Protein AF-A0A4Y8WMH5-F1 (afdb_monomer)

Organism: NCBI:txid28114

pLDDT: mean 74.38, std 12.4, range [42.69, 94.56]

Structure (mmCIF, N/CA/C/O backbone):
data_AF-A0A4Y8WMH5-F1
#
_entry.id   AF-A0A4Y8WMH5-F1
#
loop_
_atom_site.group_PDB
_atom_site.id
_atom_site.type_symbol
_atom_site.label_atom_id
_atom_site.label_alt_id
_atom_site.label_comp_id
_atom_site.label_asym_id
_atom_site.label_entity_id
_atom_site.label_seq_id
_atom_site.pdbx_PDB_ins_code
_atom_site.Cartn_x
_atom_site.Cartn_y
_atom_site.Cartn_z
_atom_site.occupancy
_atom_site.B_iso_or_equiv
_atom_site.auth_seq_id
_atom_site.auth_comp_id
_atom_site.auth_asym_id
_atom_site.auth_atom_id
_atom_site.pdbx_PDB_model_num
ATOM 1 N N . MET A 1 1 ? 23.363 5.665 -10.767 1.00 51.53 1 MET A N 1
ATOM 2 C CA . MET A 1 1 ? 21.891 5.497 -10.734 1.00 51.53 1 MET A CA 1
ATOM 3 C C . MET A 1 1 ? 21.422 4.716 -9.504 1.00 51.53 1 MET A C 1
ATOM 5 O O . MET A 1 1 ? 20.457 5.142 -8.894 1.00 51.53 1 MET A O 1
ATOM 9 N N . ASN A 1 2 ? 22.102 3.633 -9.093 1.00 57.94 2 ASN A N 1
ATOM 10 C CA . ASN A 1 2 ? 21.750 2.899 -7.862 1.00 57.94 2 ASN A CA 1
ATOM 11 C C . ASN A 1 2 ? 22.042 3.664 -6.560 1.00 57.94 2 ASN A C 1
ATOM 13 O O . ASN A 1 2 ? 21.282 3.536 -5.605 1.00 57.94 2 ASN A O 1
ATOM 17 N N . ASP A 1 3 ? 23.109 4.464 -6.521 1.00 65.94 3 ASP A N 1
ATOM 18 C CA . ASP A 1 3 ? 23.500 5.151 -5.284 1.00 65.94 3 ASP A CA 1
ATOM 19 C C . ASP A 1 3 ? 22.559 6.311 -4.936 1.00 65.94 3 ASP A C 1
ATOM 21 O O . ASP A 1 3 ? 22.136 6.425 -3.793 1.00 65.94 3 ASP A O 1
ATOM 25 N N . GLU A 1 4 ? 22.108 7.087 -5.928 1.00 66.38 4 GLU A N 1
ATOM 26 C CA . GLU A 1 4 ? 21.115 8.154 -5.718 1.00 66.38 4 GLU A CA 1
ATOM 27 C C . GLU A 1 4 ? 19.759 7.608 -5.247 1.00 66.38 4 GLU A C 1
ATOM 29 O O . GLU A 1 4 ? 19.109 8.208 -4.393 1.00 66.38 4 GLU A O 1
ATOM 34 N N . PHE A 1 5 ? 19.337 6.446 -5.759 1.00 72.19 5 PHE A N 1
ATOM 35 C CA . PHE A 1 5 ? 18.089 5.807 -5.336 1.00 72.19 5 PHE A CA 1
ATOM 36 C C . PHE A 1 5 ? 18.149 5.340 -3.876 1.00 72.19 5 PHE A C 1
ATOM 38 O O . PHE A 1 5 ? 17.167 5.457 -3.145 1.00 72.19 5 PHE A O 1
ATOM 45 N N . ARG A 1 6 ? 19.318 4.868 -3.429 1.00 76.81 6 ARG A N 1
ATOM 46 C CA . ARG A 1 6 ? 19.561 4.504 -2.029 1.00 76.81 6 ARG A CA 1
ATOM 47 C C . ARG A 1 6 ? 19.533 5.719 -1.112 1.00 76.81 6 ARG A C 1
ATOM 49 O O . ARG A 1 6 ? 18.866 5.671 -0.088 1.00 76.81 6 ARG A O 1
ATOM 56 N N . THR A 1 7 ? 20.169 6.820 -1.509 1.00 84.12 7 THR A N 1
ATOM 57 C CA . THR A 1 7 ? 20.154 8.064 -0.724 1.00 84.12 7 THR A CA 1
ATOM 58 C C . THR A 1 7 ? 18.742 8.642 -0.587 1.00 84.12 7 THR A C 1
ATOM 60 O O . THR A 1 7 ? 18.382 9.146 0.471 1.00 84.12 7 THR A O 1
ATOM 63 N N . LEU A 1 8 ? 17.911 8.545 -1.630 1.00 73.94 8 LEU A N 1
ATOM 64 C CA . LEU A 1 8 ? 16.512 8.984 -1.566 1.00 73.94 8 LEU A CA 1
ATOM 65 C C . LEU A 1 8 ? 15.652 8.105 -0.650 1.00 73.94 8 LEU A C 1
ATOM 67 O O . LEU A 1 8 ? 14.758 8.625 0.017 1.00 73.94 8 LEU A O 1
ATOM 71 N N . LEU A 1 9 ? 15.912 6.797 -0.617 1.00 80.62 9 LEU A N 1
ATOM 72 C CA . LEU A 1 9 ? 15.243 5.873 0.299 1.00 80.62 9 LEU A CA 1
ATOM 73 C C . LEU A 1 9 ? 15.596 6.172 1.757 1.00 80.62 9 LEU A C 1
ATOM 75 O O . LEU A 1 9 ? 14.684 6.283 2.572 1.00 80.62 9 LEU A O 1
ATOM 79 N N . ASP A 1 10 ? 16.879 6.392 2.044 1.00 86.19 10 ASP A N 1
ATOM 80 C CA . ASP A 1 10 ? 17.362 6.772 3.379 1.00 86.19 10 ASP A CA 1
ATOM 81 C C . ASP A 1 10 ? 16.700 8.069 3.864 1.00 86.19 10 ASP A C 1
ATOM 83 O O . ASP A 1 10 ? 16.137 8.124 4.956 1.00 86.19 10 ASP A O 1
ATOM 87 N N . LEU A 1 11 ? 16.668 9.102 3.013 1.00 79.62 11 LEU A N 1
ATOM 88 C CA . LEU A 1 11 ? 16.037 10.380 3.356 1.00 79.62 11 LEU A CA 1
ATOM 89 C C . LEU A 1 11 ? 14.524 10.249 3.591 1.00 79.62 11 LEU A C 1
ATOM 91 O O . LEU A 1 11 ? 13.957 10.957 4.424 1.00 79.62 11 LEU A O 1
ATOM 95 N N . LEU A 1 12 ? 13.846 9.358 2.866 1.00 81.50 12 LEU A N 1
ATOM 96 C CA . LEU A 1 12 ? 12.412 9.124 3.038 1.00 81.50 12 LEU A CA 1
ATOM 97 C C . LEU A 1 12 ? 12.113 8.365 4.337 1.00 81.50 12 LEU A C 1
ATOM 99 O O . LEU A 1 12 ? 11.112 8.642 5.006 1.00 81.50 12 LEU A O 1
ATOM 103 N N . GLU A 1 13 ? 12.986 7.432 4.704 1.00 87.50 13 GLU A N 1
ATOM 104 C CA . GLU A 1 13 ? 12.911 6.703 5.965 1.00 87.50 13 GLU A CA 1
ATOM 105 C C . GLU A 1 13 ? 13.165 7.632 7.160 1.00 87.50 13 GLU A C 1
ATOM 107 O O . GLU A 1 13 ? 12.385 7.630 8.117 1.00 87.50 13 GLU A O 1
ATOM 112 N N . GLU A 1 14 ? 14.142 8.531 7.053 1.00 86.62 14 GLU A N 1
ATOM 113 C CA . GLU A 1 14 ? 14.448 9.533 8.076 1.00 86.62 14 GLU A CA 1
ATOM 114 C C . GLU A 1 14 ? 13.288 10.523 8.292 1.00 86.62 14 GLU A C 1
ATOM 116 O O . GLU A 1 14 ? 12.875 10.781 9.426 1.00 86.62 14 GLU A O 1
ATOM 121 N N . VAL A 1 15 ? 12.649 10.998 7.217 1.00 79.88 15 VAL A N 1
ATOM 122 C CA . VAL A 1 15 ? 11.455 11.864 7.310 1.00 79.88 15 VAL A CA 1
ATOM 123 C C . VAL A 1 15 ? 10.270 11.138 7.954 1.00 79.88 15 VAL A C 1
ATOM 125 O O . VAL A 1 15 ? 9.480 11.740 8.694 1.00 79.88 15 VAL A O 1
ATOM 128 N N . LYS A 1 16 ? 10.113 9.837 7.698 1.00 90.12 16 LYS A N 1
ATOM 129 C CA . LYS A 1 16 ? 9.053 9.026 8.310 1.00 90.12 16 LYS A CA 1
ATOM 130 C C . LYS A 1 16 ? 9.298 8.828 9.807 1.00 90.12 16 LYS A C 1
ATOM 132 O O . LYS A 1 16 ? 8.348 8.918 10.589 1.00 90.12 16 LYS A O 1
ATOM 137 N N . GLN A 1 17 ? 10.550 8.600 10.195 1.00 88.75 17 GLN A N 1
ATOM 138 C CA . GLN A 1 17 ? 10.974 8.476 11.587 1.00 88.75 17 GLN A CA 1
ATOM 139 C C . GLN A 1 17 ? 10.681 9.770 12.361 1.00 88.75 17 GLN A C 1
ATOM 141 O O . GLN A 1 17 ? 9.981 9.736 13.375 1.00 88.75 17 GLN A O 1
ATOM 146 N N . GLN A 1 18 ? 11.091 10.922 11.820 1.00 81.44 18 GLN A N 1
ATOM 147 C CA . GLN A 1 18 ? 10.853 12.228 12.443 1.00 81.44 18 GLN A CA 1
ATOM 148 C C . GLN A 1 18 ? 9.360 12.541 12.607 1.00 81.44 18 GLN A C 1
ATOM 150 O O . GLN A 1 18 ? 8.936 13.033 13.651 1.00 81.44 18 GLN A O 1
ATOM 155 N N . ASN A 1 19 ? 8.519 12.200 11.625 1.00 78.75 19 ASN A N 1
ATOM 156 C CA . ASN A 1 19 ? 7.069 12.388 11.754 1.00 78.75 19 ASN A CA 1
ATOM 157 C C . ASN A 1 19 ? 6.455 11.537 12.875 1.00 78.75 19 ASN A C 1
ATOM 159 O O . ASN A 1 19 ? 5.511 11.970 13.541 1.00 78.75 19 ASN A O 1
ATOM 163 N N . LYS A 1 20 ? 6.979 10.330 13.103 1.00 87.75 20 LYS A N 1
ATOM 164 C CA . LYS A 1 20 ? 6.532 9.467 14.199 1.00 87.75 20 LYS A CA 1
ATOM 165 C C . LYS A 1 20 ? 6.921 10.056 15.557 1.00 87.75 20 LYS A C 1
ATOM 167 O O . LYS A 1 20 ? 6.079 10.084 16.450 1.00 87.75 20 LYS A O 1
ATOM 172 N N . GLU A 1 21 ? 8.142 10.570 15.681 1.00 81.62 21 GLU A N 1
ATOM 173 C CA . GLU A 1 21 ? 8.648 11.208 16.905 1.00 81.62 21 GLU A CA 1
ATOM 174 C C . GLU A 1 21 ? 7.915 12.510 17.247 1.00 81.62 21 GLU A C 1
ATOM 176 O O . GLU A 1 21 ? 7.572 12.751 18.410 1.00 81.62 21 GLU A O 1
ATOM 181 N N . ILE A 1 22 ? 7.590 13.324 16.238 1.00 78.88 22 ILE A N 1
ATOM 182 C CA . ILE A 1 22 ? 6.748 14.516 16.413 1.00 78.88 22 ILE A CA 1
ATOM 183 C C . ILE A 1 22 ? 5.366 14.097 16.919 1.00 78.88 22 ILE A C 1
ATOM 185 O O . ILE A 1 22 ? 4.865 14.665 17.887 1.00 78.88 22 ILE A O 1
ATOM 189 N N . LYS A 1 23 ? 4.766 13.055 16.332 1.00 82.00 23 LYS A N 1
ATOM 190 C CA . LYS A 1 23 ? 3.443 12.568 16.741 1.00 82.00 23 LYS A CA 1
ATOM 191 C C . LYS A 1 23 ? 3.424 12.056 18.183 1.00 82.00 23 LYS A C 1
ATOM 193 O O . LYS A 1 23 ? 2.468 12.325 18.905 1.00 82.00 23 LYS A O 1
ATOM 198 N N . THR A 1 24 ? 4.467 11.353 18.619 1.00 77.69 24 THR A N 1
ATOM 199 C CA . THR A 1 24 ? 4.589 10.910 20.017 1.00 77.69 24 THR A CA 1
ATOM 200 C C . THR A 1 24 ? 4.828 12.074 20.972 1.00 77.69 24 THR A C 1
ATOM 202 O O . THR A 1 24 ? 4.257 12.098 22.057 1.00 77.69 24 THR A O 1
ATOM 205 N N . SER A 1 25 ? 5.620 13.066 20.562 1.00 75.25 25 SER A N 1
ATOM 206 C CA . SER A 1 25 ? 5.883 14.261 21.370 1.00 75.25 25 SER A CA 1
ATOM 207 C C . SER A 1 25 ? 4.620 15.104 21.562 1.00 75.25 25 SER A C 1
ATOM 209 O O . SER A 1 25 ? 4.346 15.545 22.672 1.00 75.25 25 SER A O 1
ATOM 211 N N . VAL A 1 26 ? 3.803 15.262 20.516 1.00 71.19 26 VAL A N 1
ATOM 212 C CA . VAL A 1 26 ? 2.517 15.978 20.584 1.00 71.19 26 VAL A CA 1
ATOM 213 C C . VAL A 1 26 ? 1.509 15.236 21.467 1.00 71.19 26 VAL A C 1
ATOM 215 O O . VAL A 1 26 ? 0.870 15.862 22.307 1.00 71.19 26 VAL A O 1
ATOM 218 N N . ALA A 1 27 ? 1.425 13.906 21.357 1.00 73.50 27 ALA A N 1
ATOM 219 C CA . ALA A 1 27 ? 0.536 13.101 22.200 1.00 73.50 27 ALA A CA 1
ATOM 220 C C . ALA A 1 27 ? 0.888 13.186 23.699 1.00 73.50 27 ALA A C 1
ATOM 222 O O . ALA A 1 27 ? 0.003 13.141 24.548 1.00 73.50 27 ALA A O 1
ATOM 223 N N . ASN A 1 28 ? 2.172 13.346 24.033 1.00 70.19 28 ASN A N 1
ATOM 224 C CA . ASN A 1 28 ? 2.615 13.524 25.417 1.00 70.19 28 ASN A CA 1
ATOM 225 C C . ASN A 1 28 ? 2.322 14.930 25.969 1.00 70.19 28 ASN A C 1
ATOM 227 O O . ASN A 1 28 ? 2.171 15.088 27.179 1.00 70.19 28 ASN A O 1
ATOM 231 N N . LEU A 1 29 ? 2.217 15.948 25.107 1.00 65.00 29 LEU A N 1
ATOM 232 C CA . LEU A 1 29 ? 1.859 17.310 25.516 1.00 65.00 29 LEU A CA 1
ATOM 233 C C . LEU A 1 29 ? 0.362 17.451 25.841 1.00 65.00 29 LEU A C 1
ATOM 235 O O . LEU A 1 29 ? 0.013 18.212 26.740 1.00 65.00 29 LEU A O 1
ATOM 239 N N . GLU A 1 30 ? -0.514 16.675 25.195 1.00 59.03 30 GLU A N 1
ATOM 240 C CA . GLU A 1 30 ? -1.960 16.642 25.493 1.00 59.03 30 GLU A CA 1
ATOM 241 C C . GLU A 1 30 ? -2.306 15.992 26.853 1.00 59.03 30 GLU A C 1
ATOM 243 O O . GLU A 1 30 ? -3.452 16.061 27.293 1.00 59.03 30 GLU A O 1
ATOM 248 N N . GLY A 1 31 ? -1.335 15.385 27.551 1.00 51.22 31 GLY A N 1
ATOM 249 C CA . GLY A 1 31 ? -1.544 14.653 28.809 1.00 51.22 31 GLY A CA 1
ATOM 250 C C . GLY A 1 31 ? -1.237 15.408 30.111 1.00 51.22 31 GLY A C 1
ATOM 251 O O . GLY A 1 31 ? -1.350 14.808 31.181 1.00 51.22 31 GLY A O 1
ATOM 252 N N . ARG A 1 32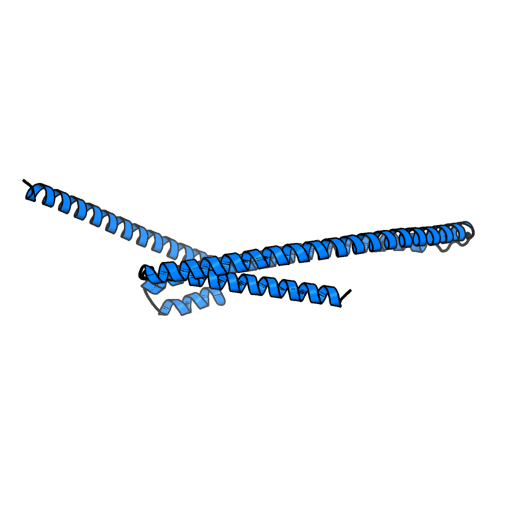 ? -0.817 16.684 30.078 1.00 48.78 32 ARG A N 1
ATOM 253 C CA . ARG A 1 32 ? -0.415 17.412 31.302 1.00 48.78 32 ARG A CA 1
ATOM 254 C C . ARG A 1 32 ? -1.614 18.133 31.955 1.00 48.78 32 ARG A C 1
ATOM 256 O O . ARG A 1 32 ? -2.225 18.973 31.299 1.00 48.78 32 ARG A O 1
ATOM 263 N N . PRO A 1 33 ? -1.969 17.852 33.230 1.00 46.41 33 PRO A N 1
ATOM 264 C CA . PRO A 1 33 ? -3.071 18.532 33.909 1.00 46.41 33 PRO A CA 1
ATOM 265 C C . PRO A 1 33 ? -2.706 19.982 34.261 1.00 46.41 33 PRO A C 1
ATOM 267 O O . PRO A 1 33 ? -1.608 20.269 34.736 1.00 46.41 33 PRO A O 1
ATOM 270 N N . ASN A 1 34 ? -3.661 20.883 34.019 1.00 50.06 34 ASN A N 1
ATOM 271 C CA . ASN A 1 34 ? -3.588 22.321 34.276 1.00 50.06 34 ASN A CA 1
ATOM 272 C C . ASN A 1 34 ? -3.369 22.628 35.763 1.00 50.06 34 ASN A C 1
ATOM 274 O O . ASN A 1 34 ? -4.243 22.378 36.592 1.00 50.06 34 ASN A O 1
ATOM 278 N N . GLY A 1 35 ? -2.241 23.254 36.084 1.00 58.41 35 GLY A N 1
ATOM 279 C CA . GLY A 1 35 ? -2.009 23.849 37.393 1.00 58.41 35 GLY A CA 1
ATOM 280 C C . GLY A 1 35 ? -0.601 24.404 37.505 1.00 58.41 35 GLY A C 1
ATOM 281 O O . GLY A 1 35 ? 0.285 23.724 38.014 1.00 58.41 35 GLY A O 1
ATOM 282 N N . THR A 1 36 ? -0.352 25.624 37.024 1.00 46.00 36 THR A N 1
ATOM 283 C CA . THR A 1 36 ? 0.891 26.329 37.370 1.00 46.00 36 THR A CA 1
ATOM 284 C C . THR A 1 36 ? 0.693 27.843 37.383 1.00 46.00 36 THR A C 1
ATOM 286 O O . THR A 1 36 ? 0.065 28.409 36.492 1.00 46.00 36 THR A O 1
ATOM 289 N N . SER A 1 37 ? 1.204 28.458 38.451 1.00 58.06 37 SER A N 1
ATOM 290 C CA . SER A 1 37 ? 1.173 29.882 38.778 1.00 58.06 37 SER A CA 1
ATOM 291 C C . SER A 1 37 ? 1.577 30.805 37.626 1.00 58.06 37 SER A C 1
ATOM 293 O O . SER A 1 37 ? 2.461 30.493 36.830 1.00 58.06 37 SER A O 1
ATOM 295 N N . THR A 1 38 ? 0.961 31.986 37.614 1.00 54.66 38 THR A N 1
ATOM 296 C CA . THR A 1 38 ? 0.989 33.037 36.583 1.00 54.66 38 THR A CA 1
ATOM 297 C C . THR A 1 38 ? 2.388 33.449 36.096 1.00 54.66 38 THR A C 1
ATOM 299 O O . THR A 1 38 ? 2.536 33.810 34.935 1.00 54.66 38 THR A O 1
ATOM 302 N N . GLU A 1 39 ? 3.431 33.336 36.925 1.00 57.25 39 GLU A N 1
ATOM 303 C CA . GLU A 1 39 ? 4.820 33.658 36.542 1.00 57.25 39 GLU A CA 1
ATOM 304 C C . GLU A 1 39 ? 5.477 32.587 35.654 1.00 57.25 39 GLU A C 1
ATOM 306 O O . GLU A 1 39 ? 6.240 32.911 34.744 1.00 57.25 39 GLU A O 1
ATOM 311 N N . VAL A 1 40 ? 5.144 31.306 35.856 1.00 59.31 40 VAL A N 1
ATOM 312 C CA . VAL A 1 40 ? 5.646 30.209 35.008 1.00 59.31 40 VAL A CA 1
ATOM 313 C C . VAL A 1 40 ? 5.025 30.296 33.615 1.00 59.31 40 VAL A C 1
ATOM 315 O O . VAL A 1 40 ? 5.695 30.026 32.622 1.00 59.31 40 VAL A O 1
ATOM 318 N N . PHE A 1 41 ? 3.771 30.749 33.536 1.00 61.62 41 PHE A N 1
ATOM 319 C CA . PHE A 1 41 ? 3.044 30.905 32.279 1.00 61.62 41 PHE A CA 1
ATOM 320 C C . PHE A 1 41 ? 3.660 31.982 31.372 1.00 61.62 41 PHE A C 1
ATOM 322 O O . PHE A 1 41 ? 3.776 31.769 30.166 1.00 61.62 41 PHE A O 1
ATOM 329 N N . GLU A 1 42 ? 4.115 33.112 31.927 1.00 65.88 42 GLU A N 1
ATOM 330 C CA . GLU A 1 42 ? 4.808 34.144 31.138 1.00 65.88 42 GLU A CA 1
ATOM 331 C C . GLU A 1 42 ? 6.180 33.676 30.636 1.00 65.88 42 GLU A C 1
ATOM 333 O O . GLU A 1 42 ? 6.547 33.934 29.486 1.00 65.88 42 GLU A O 1
ATOM 338 N N . GLN A 1 43 ? 6.926 32.943 31.465 1.00 72.62 43 GLN A N 1
ATOM 339 C CA . GLN A 1 43 ? 8.233 32.405 31.091 1.00 72.62 43 GLN A CA 1
ATOM 340 C C . GLN A 1 43 ? 8.107 31.320 30.005 1.00 72.62 43 GLN A C 1
ATOM 342 O O . GLN A 1 43 ? 8.899 31.282 29.059 1.00 72.62 43 GLN A O 1
ATOM 347 N N . GLU A 1 44 ? 7.070 30.483 30.095 1.00 73.75 44 GLU A N 1
ATOM 348 C CA . GLU A 1 44 ? 6.730 29.464 29.099 1.00 73.75 44 GLU A CA 1
ATOM 349 C C . GLU A 1 44 ? 6.230 30.110 27.793 1.00 73.75 44 GLU A C 1
ATOM 351 O O . GLU A 1 44 ? 6.645 29.682 26.718 1.00 73.75 44 GLU A O 1
ATOM 356 N N . LEU A 1 45 ? 5.462 31.210 27.852 1.00 73.62 45 LEU A N 1
ATOM 357 C CA . LEU A 1 45 ? 5.051 32.009 26.683 1.00 73.62 45 LEU A CA 1
ATOM 358 C C . LEU A 1 45 ? 6.230 32.672 25.958 1.00 73.62 45 LEU A C 1
ATOM 360 O O . LEU A 1 45 ? 6.281 32.669 24.723 1.00 73.62 45 LEU A O 1
ATOM 364 N N . GLN A 1 46 ? 7.196 33.227 26.695 1.00 80.25 46 GLN A N 1
ATOM 365 C CA . GLN A 1 46 ? 8.412 33.795 26.101 1.00 80.25 46 GLN A CA 1
ATOM 366 C C . GLN A 1 46 ? 9.286 32.712 25.461 1.00 80.25 46 GLN A C 1
ATOM 368 O O . GLN A 1 46 ? 9.787 32.901 24.347 1.00 80.25 46 GLN A O 1
ATOM 373 N N . ALA A 1 47 ? 9.431 31.558 26.121 1.00 80.94 47 ALA A N 1
ATOM 374 C CA . ALA A 1 47 ? 10.121 30.404 25.554 1.00 80.94 47 ALA A CA 1
ATOM 375 C C . ALA A 1 47 ? 9.423 29.918 24.273 1.00 80.94 47 ALA A C 1
ATOM 377 O O . ALA A 1 47 ? 10.086 29.730 23.251 1.00 80.94 47 ALA A O 1
ATOM 378 N N . LEU A 1 48 ? 8.089 29.820 24.280 1.00 78.88 48 LEU A N 1
ATOM 379 C CA . LEU A 1 48 ? 7.294 29.444 23.108 1.00 78.88 48 LEU A CA 1
ATOM 380 C C . LEU A 1 48 ? 7.488 30.430 21.953 1.00 78.88 48 LEU A C 1
ATOM 382 O O . LEU A 1 48 ? 7.759 30.015 20.828 1.00 78.88 48 LEU A O 1
ATOM 386 N N . THR A 1 49 ? 7.442 31.731 22.233 1.00 78.69 49 THR A N 1
ATOM 387 C CA . THR A 1 49 ? 7.637 32.785 21.224 1.00 78.69 49 THR A CA 1
ATOM 388 C C . THR A 1 49 ? 9.022 32.689 20.583 1.00 78.69 49 THR A C 1
ATOM 390 O O . THR A 1 49 ? 9.151 32.741 19.359 1.00 78.69 49 THR A O 1
ATOM 393 N N . LYS A 1 50 ? 10.062 32.451 21.391 1.00 89.19 50 LYS A N 1
ATOM 394 C CA . LYS A 1 50 ? 11.433 32.266 20.902 1.00 89.19 50 LYS A CA 1
ATOM 395 C C . LYS A 1 50 ? 11.578 31.001 20.051 1.00 89.19 50 LYS A C 1
ATOM 397 O O . LYS A 1 50 ? 12.230 31.043 19.009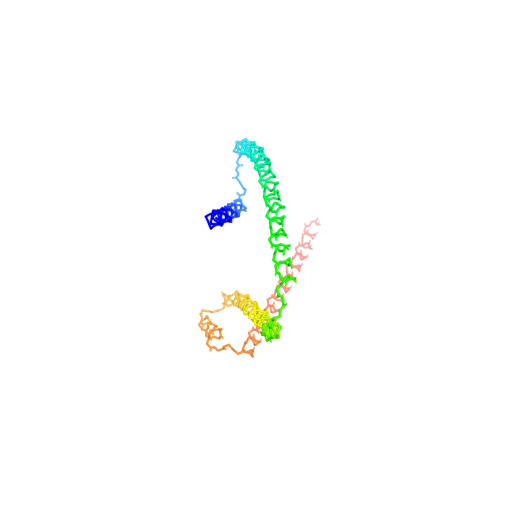 1.00 89.19 50 LYS A O 1
ATOM 402 N N . THR A 1 51 ? 10.956 29.892 20.458 1.00 83.50 51 THR A N 1
ATOM 403 C CA . THR A 1 51 ? 10.966 28.651 19.662 1.00 83.50 51 THR A CA 1
ATOM 404 C C . THR A 1 51 ? 10.221 28.814 18.340 1.00 83.50 51 THR A C 1
ATOM 406 O O . THR A 1 51 ? 10.732 28.388 17.309 1.00 83.50 51 THR A O 1
ATOM 409 N N . LEU A 1 52 ? 9.076 29.504 18.329 1.00 82.25 52 LEU A N 1
ATOM 410 C CA . LEU A 1 52 ? 8.329 29.801 17.106 1.00 82.25 52 LEU A CA 1
ATOM 411 C C . LEU A 1 52 ? 9.134 30.668 16.141 1.00 82.25 52 LEU A C 1
ATOM 413 O O . LEU A 1 52 ? 9.157 30.386 14.946 1.00 82.25 52 LEU A O 1
ATOM 417 N N . GLN A 1 53 ? 9.828 31.686 16.649 1.00 85.19 53 GLN A N 1
ATOM 418 C CA . GLN A 1 53 ? 10.664 32.554 15.825 1.00 85.19 53 GLN A CA 1
ATOM 419 C C . GLN A 1 53 ? 11.849 31.787 15.219 1.00 85.19 53 GLN A C 1
ATOM 421 O O . GLN A 1 53 ? 12.114 31.903 14.025 1.00 85.19 53 GLN A O 1
ATOM 426 N N . MET A 1 54 ? 12.489 30.918 16.006 1.00 89.38 54 MET A N 1
ATOM 427 C CA . MET A 1 54 ? 13.554 30.032 15.526 1.00 89.38 54 MET A CA 1
ATOM 428 C C . MET A 1 54 ? 13.058 29.049 14.452 1.00 89.38 54 MET A C 1
ATOM 430 O O . MET A 1 54 ? 13.729 28.848 13.440 1.00 89.38 54 MET A O 1
ATOM 434 N N . VAL A 1 55 ? 11.876 28.457 14.645 1.00 85.25 55 VAL A N 1
ATOM 435 C CA . VAL A 1 55 ? 11.247 27.556 13.667 1.00 85.25 55 VAL A CA 1
ATOM 436 C C . VAL A 1 55 ? 10.892 28.308 12.382 1.00 85.25 55 VAL A C 1
ATOM 438 O O . VAL A 1 55 ? 11.116 27.792 11.287 1.00 85.25 55 VAL A O 1
ATOM 441 N N . LEU A 1 56 ? 10.387 29.540 12.486 1.00 88.00 56 LEU A N 1
ATOM 442 C CA . LEU A 1 56 ? 10.052 30.369 11.329 1.00 88.00 56 LEU A CA 1
ATOM 443 C C . LEU A 1 56 ? 11.296 30.711 10.494 1.00 88.00 56 LEU A C 1
ATOM 445 O O . LEU A 1 56 ? 11.262 30.582 9.267 1.00 88.00 56 LEU A O 1
ATOM 449 N N . ASP A 1 57 ? 12.404 31.064 11.146 1.00 89.75 57 ASP A N 1
ATOM 450 C CA . ASP A 1 57 ? 13.682 31.333 10.479 1.00 89.75 57 ASP A CA 1
ATOM 451 C C . ASP A 1 57 ? 14.254 30.082 9.796 1.00 89.75 57 ASP A C 1
ATOM 453 O O . ASP A 1 57 ? 14.726 30.152 8.654 1.00 89.75 57 ASP A O 1
ATOM 457 N N . ASP A 1 58 ? 14.153 28.913 10.438 1.00 89.31 58 ASP A N 1
ATOM 458 C CA . ASP A 1 58 ? 14.540 27.638 9.827 1.00 89.31 58 ASP A CA 1
ATOM 459 C C . ASP A 1 58 ? 13.692 27.321 8.584 1.00 89.31 58 ASP A C 1
ATOM 461 O O . ASP A 1 58 ? 14.225 26.949 7.533 1.00 89.31 58 ASP A O 1
ATOM 465 N N . HIS A 1 59 ? 12.377 27.553 8.646 1.00 84.44 59 HIS A N 1
ATOM 466 C CA . HIS A 1 59 ? 11.487 27.387 7.496 1.00 84.44 59 HIS A CA 1
ATOM 467 C C . HIS A 1 59 ? 11.841 28.328 6.338 1.00 84.44 59 HIS A C 1
ATOM 469 O O . HIS A 1 59 ? 11.843 27.897 5.179 1.00 84.44 59 HIS A O 1
ATOM 475 N N . ILE A 1 60 ? 12.166 29.594 6.618 1.00 88.50 60 ILE A N 1
ATOM 476 C CA . ILE A 1 60 ? 12.598 30.565 5.600 1.00 88.50 60 ILE A CA 1
ATOM 477 C C . ILE A 1 60 ? 13.915 30.111 4.960 1.00 88.50 60 ILE A C 1
ATOM 479 O O . ILE A 1 60 ? 14.042 30.105 3.729 1.00 88.50 60 ILE A O 1
ATOM 483 N N . LYS A 1 61 ? 14.880 29.665 5.771 1.00 92.94 61 LYS A N 1
ATOM 484 C CA . LYS A 1 61 ? 16.166 29.144 5.290 1.00 92.94 61 LYS A CA 1
ATOM 485 C C . LYS A 1 61 ? 15.976 27.905 4.416 1.00 92.94 61 LYS A C 1
ATOM 487 O O . LYS A 1 61 ? 16.505 27.861 3.303 1.00 92.94 61 LYS A O 1
ATOM 492 N N . ARG A 1 62 ? 15.164 26.939 4.855 1.00 86.56 62 ARG A N 1
ATOM 493 C CA . ARG A 1 62 ? 14.850 25.733 4.073 1.00 86.56 62 ARG A CA 1
ATOM 494 C C . ARG A 1 62 ? 14.143 26.060 2.763 1.00 86.56 62 ARG A C 1
ATOM 496 O O . ARG A 1 62 ? 14.522 25.511 1.732 1.00 86.56 62 ARG A O 1
ATOM 503 N N . LYS A 1 63 ? 13.195 27.005 2.741 1.00 86.88 63 LYS A N 1
ATOM 504 C CA . LYS A 1 63 ? 12.571 27.468 1.485 1.00 86.88 63 LYS A CA 1
ATOM 505 C C . LYS A 1 63 ? 13.593 28.026 0.492 1.00 86.88 63 LYS A C 1
ATOM 507 O O . LYS A 1 63 ? 13.493 27.754 -0.708 1.00 86.88 63 LYS A O 1
ATOM 512 N N . LYS A 1 64 ? 14.589 28.776 0.971 1.00 90.38 64 LYS A N 1
ATOM 513 C CA . LYS A 1 64 ? 15.660 29.313 0.119 1.00 90.38 64 LYS A CA 1
ATOM 514 C C . LYS A 1 64 ? 16.518 28.199 -0.482 1.00 90.38 64 LYS A C 1
ATOM 516 O O . LYS A 1 64 ? 16.798 28.238 -1.678 1.00 90.38 64 LYS A O 1
ATOM 521 N N . GLU A 1 65 ? 16.890 27.196 0.311 1.00 89.69 65 GLU A N 1
ATOM 522 C CA . GLU A 1 65 ? 17.646 26.035 -0.180 1.00 89.69 65 GLU A CA 1
ATOM 523 C C . GLU A 1 65 ? 16.834 25.199 -1.180 1.00 89.69 65 GLU A C 1
ATOM 525 O O . GLU A 1 65 ? 17.336 24.883 -2.257 1.00 89.69 65 GLU A O 1
ATOM 530 N N . LEU A 1 66 ? 15.549 24.945 -0.911 1.00 81.38 66 LEU A N 1
ATOM 531 C CA . LEU A 1 66 ? 14.657 24.248 -1.850 1.00 81.38 66 LEU A CA 1
ATOM 532 C C . LEU A 1 66 ? 14.550 24.971 -3.197 1.00 81.38 66 LEU A C 1
ATOM 534 O O . LEU A 1 66 ? 14.559 24.333 -4.247 1.00 81.38 66 LEU A O 1
ATOM 538 N N . THR A 1 67 ? 14.506 26.304 -3.182 1.00 88.69 67 THR A N 1
ATOM 539 C CA . THR A 1 67 ? 14.467 27.107 -4.413 1.00 88.69 67 THR A CA 1
ATOM 540 C C . THR A 1 67 ? 15.755 26.947 -5.225 1.00 88.69 67 THR A C 1
ATOM 542 O 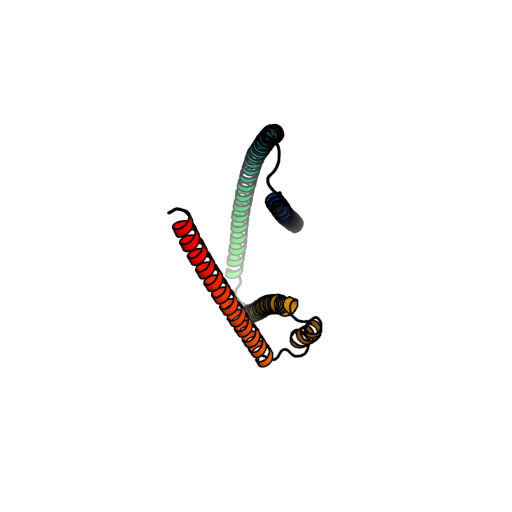O . THR A 1 67 ? 15.700 26.779 -6.443 1.00 88.69 67 THR A O 1
ATOM 545 N N . LYS A 1 68 ? 16.924 26.934 -4.570 1.00 91.69 68 LYS A N 1
ATOM 546 C CA . LYS A 1 68 ? 18.207 26.680 -5.249 1.00 91.69 68 LYS A CA 1
ATOM 547 C C . LYS A 1 68 ? 18.247 25.284 -5.865 1.00 91.69 68 LYS A C 1
ATOM 549 O O . LYS A 1 68 ? 18.642 25.141 -7.021 1.00 91.69 68 LYS A O 1
ATOM 554 N N . VAL A 1 69 ? 17.807 24.270 -5.121 1.00 86.00 69 VAL A N 1
ATOM 555 C CA . VAL A 1 69 ? 17.744 22.885 -5.607 1.00 86.00 69 VAL A CA 1
ATOM 556 C C . VAL A 1 69 ? 16.807 22.778 -6.811 1.00 86.00 69 VAL A C 1
ATOM 558 O O . VAL A 1 69 ? 17.180 22.172 -7.812 1.00 86.00 69 VAL A O 1
ATOM 561 N N . ALA A 1 70 ? 15.645 23.434 -6.779 1.00 85.00 70 ALA A N 1
ATOM 562 C CA . ALA A 1 70 ? 14.712 23.461 -7.906 1.00 85.00 70 ALA A CA 1
ATOM 563 C C . ALA A 1 70 ? 15.337 24.063 -9.179 1.00 85.00 70 ALA A C 1
ATOM 565 O O . ALA A 1 70 ? 15.138 23.530 -10.270 1.00 85.00 70 ALA A O 1
ATOM 566 N N . ILE A 1 71 ? 16.145 25.123 -9.053 1.00 88.56 71 ILE A N 1
ATOM 567 C CA . ILE A 1 71 ? 16.873 25.722 -10.185 1.00 88.56 71 ILE A CA 1
ATOM 568 C C . ILE A 1 71 ? 17.914 24.744 -10.751 1.00 88.56 71 ILE A C 1
ATOM 570 O O . ILE A 1 71 ? 17.995 24.564 -11.968 1.00 88.56 71 ILE A O 1
ATOM 574 N N . VAL A 1 72 ? 18.697 24.087 -9.887 1.00 90.19 72 VAL A N 1
ATOM 575 C CA . VAL A 1 72 ? 19.708 23.100 -10.309 1.00 90.19 72 VAL A CA 1
ATOM 576 C C . VAL A 1 72 ? 19.050 21.909 -11.007 1.00 90.19 72 VAL A C 1
ATOM 578 O O . VAL A 1 72 ? 19.503 21.502 -12.078 1.00 90.19 72 VAL A O 1
ATOM 581 N N . LEU A 1 73 ? 17.952 21.391 -10.453 1.00 84.88 73 LEU A N 1
ATOM 582 C CA . LEU A 1 73 ? 17.168 20.319 -11.065 1.00 84.88 73 LEU A CA 1
ATOM 583 C C . LEU A 1 73 ? 16.589 20.752 -12.412 1.00 84.88 73 LEU A C 1
ATOM 585 O O . LEU A 1 73 ? 16.707 20.010 -13.381 1.00 84.88 73 LEU A O 1
ATOM 589 N N . GLY A 1 74 ? 16.048 21.968 -12.516 1.00 86.19 74 GLY A N 1
ATOM 590 C CA . GLY A 1 74 ? 15.568 22.523 -13.783 1.00 86.19 74 GLY A CA 1
ATOM 591 C C . GLY A 1 74 ? 16.656 22.556 -14.859 1.00 86.19 74 GLY A C 1
ATOM 592 O O . GLY A 1 74 ? 16.421 22.132 -15.993 1.00 86.19 74 GLY A O 1
ATOM 593 N N . LYS A 1 75 ? 17.879 22.972 -14.499 1.00 90.44 75 LYS A N 1
ATOM 594 C CA . LYS A 1 75 ? 19.033 22.953 -15.412 1.00 90.44 75 LYS A CA 1
ATOM 595 C C . LYS A 1 75 ? 19.406 21.528 -15.837 1.00 90.44 75 LYS A C 1
ATOM 597 O O . LYS A 1 75 ? 19.612 21.289 -17.024 1.00 90.44 75 LYS A O 1
ATOM 602 N N . ARG A 1 76 ? 19.434 20.569 -14.904 1.00 87.12 76 ARG A N 1
ATOM 603 C CA . ARG A 1 76 ? 19.710 19.152 -15.211 1.00 87.12 76 ARG A CA 1
ATOM 604 C C . ARG A 1 76 ? 18.640 18.524 -16.098 1.00 87.12 76 ARG A C 1
ATOM 606 O O . ARG A 1 76 ? 18.978 17.812 -17.035 1.00 87.12 76 ARG A O 1
ATOM 613 N N . ILE A 1 77 ? 17.366 18.830 -15.866 1.00 83.94 77 ILE A N 1
ATOM 614 C CA . ILE A 1 77 ? 16.257 18.371 -16.713 1.00 83.94 77 ILE A CA 1
ATOM 615 C C . ILE A 1 77 ? 16.416 18.913 -18.139 1.00 83.94 77 ILE A C 1
ATOM 617 O O . ILE A 1 77 ? 16.234 18.169 -19.102 1.00 83.94 77 ILE A O 1
ATOM 621 N N . ALA A 1 78 ? 16.803 20.183 -18.295 1.00 84.81 78 ALA A N 1
ATOM 622 C CA . ALA A 1 78 ? 17.072 20.766 -19.608 1.00 84.81 78 ALA A CA 1
ATOM 623 C C . ALA A 1 78 ? 18.270 20.096 -20.312 1.00 84.81 78 ALA A C 1
ATOM 625 O O . ALA A 1 78 ? 18.188 19.796 -21.504 1.00 84.81 78 ALA A O 1
ATOM 626 N N . GLU A 1 79 ? 19.353 19.805 -19.586 1.00 87.00 79 GLU A N 1
ATOM 627 C CA . GLU A 1 79 ? 20.513 19.065 -20.109 1.00 87.00 79 GLU A CA 1
ATOM 628 C C . GLU A 1 79 ? 20.134 17.643 -20.552 1.00 87.00 79 GLU A C 1
ATOM 630 O O . GLU A 1 79 ? 20.469 17.244 -21.668 1.00 87.00 79 GLU A O 1
ATOM 635 N N . ILE A 1 80 ? 19.370 16.906 -19.739 1.00 83.12 80 ILE A N 1
ATOM 636 C CA . ILE A 1 80 ? 18.876 15.560 -20.073 1.00 83.12 80 ILE A CA 1
ATOM 637 C C . ILE A 1 80 ? 17.974 15.607 -21.307 1.00 83.12 80 ILE A C 1
ATOM 639 O O . ILE A 1 80 ? 18.121 14.781 -22.206 1.00 83.12 80 ILE A O 1
ATOM 643 N N . LYS A 1 81 ? 17.077 16.595 -21.400 1.00 88.75 81 LYS A N 1
ATOM 644 C CA . LYS A 1 81 ? 16.205 16.778 -22.567 1.00 88.75 81 LYS A CA 1
ATOM 645 C C . LYS A 1 81 ? 17.014 17.014 -23.845 1.00 88.75 81 LYS A C 1
ATOM 647 O O . LYS A 1 81 ? 16.712 16.416 -24.876 1.00 88.75 81 LYS A O 1
ATOM 652 N N . ASN A 1 82 ? 18.051 17.847 -23.780 1.00 86.06 82 ASN A N 1
ATOM 653 C CA . ASN A 1 82 ? 18.940 18.093 -24.915 1.00 86.06 82 ASN A CA 1
ATOM 654 C C . ASN A 1 82 ? 19.754 16.840 -25.281 1.00 86.06 82 ASN A C 1
ATOM 656 O O . ASN A 1 82 ? 19.878 16.513 -26.462 1.00 86.06 82 ASN A O 1
ATOM 660 N N . GLY A 1 83 ? 20.243 16.095 -24.286 1.00 84.75 83 GLY A N 1
ATOM 661 C CA . GLY A 1 83 ? 20.913 14.808 -24.488 1.00 84.75 83 GLY A CA 1
ATOM 662 C C . GLY A 1 83 ? 20.006 13.774 -25.159 1.00 84.75 83 GLY A C 1
ATOM 663 O O . GLY A 1 83 ? 20.416 13.124 -26.118 1.00 84.75 83 GLY A O 1
ATOM 664 N N . PHE A 1 84 ? 18.746 13.685 -24.730 1.00 78.62 84 PHE A N 1
ATOM 665 C CA . PHE A 1 84 ? 17.743 12.806 -25.328 1.00 78.62 84 PHE A CA 1
ATOM 666 C C . PHE A 1 84 ? 17.405 13.210 -26.767 1.00 78.62 84 PHE A C 1
ATOM 668 O O . PHE A 1 84 ? 17.330 12.349 -27.639 1.00 78.62 84 PHE A O 1
ATOM 675 N N . ALA A 1 85 ? 17.266 14.509 -27.05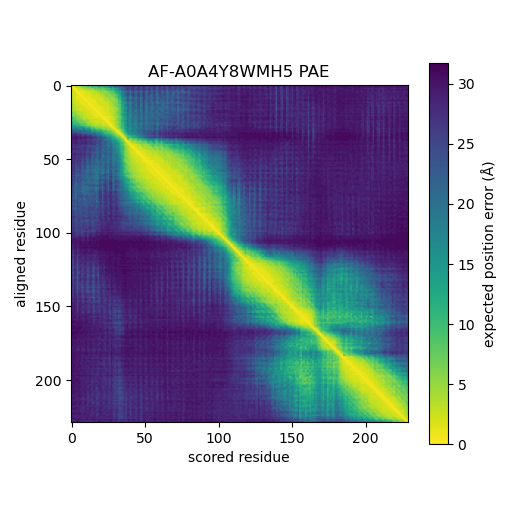6 1.00 84.06 85 ALA A N 1
ATOM 676 C CA . ALA A 1 85 ? 17.042 14.996 -28.418 1.00 84.06 85 ALA A CA 1
ATOM 677 C C . ALA A 1 85 ? 18.213 14.645 -29.352 1.00 84.06 85 ALA A C 1
ATOM 679 O O . ALA A 1 85 ? 17.992 14.213 -30.483 1.00 84.06 85 ALA A O 1
ATOM 680 N N . ASN A 1 86 ? 19.452 14.773 -28.874 1.00 79.94 86 ASN A N 1
ATOM 681 C CA . ASN A 1 86 ? 20.643 14.397 -29.637 1.00 79.94 86 ASN A CA 1
ATOM 682 C C . ASN A 1 86 ? 20.750 12.877 -29.823 1.00 79.94 86 ASN A C 1
ATOM 684 O O . ASN A 1 86 ? 21.029 12.420 -30.927 1.00 79.94 86 ASN A O 1
ATOM 688 N N . SER A 1 87 ? 20.462 12.091 -28.784 1.00 75.69 87 SER A N 1
ATOM 689 C CA . SER A 1 87 ? 20.426 10.626 -28.865 1.00 75.69 87 SER A CA 1
ATOM 690 C C . SER A 1 87 ? 19.324 10.131 -29.807 1.00 75.69 87 SER A C 1
ATOM 692 O O . SER A 1 87 ? 19.562 9.222 -30.595 1.00 75.69 87 SER A O 1
ATOM 694 N N . THR A 1 88 ? 18.160 10.784 -29.815 1.00 79.81 88 THR A N 1
ATOM 695 C CA . THR A 1 88 ? 17.065 10.489 -30.752 1.00 79.81 88 THR A CA 1
ATOM 696 C C . THR A 1 88 ? 17.474 10.803 -32.190 1.00 79.81 88 THR A C 1
ATOM 698 O O . THR A 1 88 ? 17.230 9.999 -33.082 1.00 79.81 88 THR A O 1
ATOM 701 N N . LYS A 1 89 ? 18.151 11.935 -32.433 1.00 82.12 89 LYS A N 1
ATOM 702 C CA . LYS A 1 89 ? 18.697 12.268 -33.761 1.00 82.12 89 LYS A CA 1
ATOM 703 C C . LYS A 1 89 ? 19.737 11.248 -34.224 1.00 82.12 89 LYS A C 1
ATOM 705 O O . LYS A 1 89 ? 19.651 10.792 -35.357 1.00 82.12 89 LYS A O 1
ATOM 710 N N . ALA A 1 90 ? 20.658 10.850 -33.346 1.00 79.81 90 ALA A N 1
ATOM 711 C CA . ALA A 1 90 ? 21.649 9.819 -33.649 1.00 79.81 90 ALA A CA 1
ATOM 712 C C . ALA A 1 90 ? 20.990 8.456 -33.923 1.00 79.81 90 ALA A C 1
ATOM 714 O O . ALA A 1 90 ? 21.352 7.775 -34.876 1.00 79.81 90 ALA A O 1
ATOM 715 N N . SER A 1 91 ? 19.975 8.082 -33.139 1.00 71.38 91 SER A N 1
ATOM 716 C CA . SER A 1 91 ? 19.193 6.863 -33.363 1.00 71.38 91 SER A CA 1
ATOM 717 C C . SER A 1 91 ? 18.469 6.907 -34.707 1.00 71.38 91 SER A C 1
ATOM 719 O O . SER A 1 91 ? 18.494 5.922 -35.435 1.00 71.38 91 SER A O 1
ATOM 721 N N . ASN A 1 92 ? 17.866 8.040 -35.069 1.00 79.25 92 ASN A N 1
ATOM 722 C CA . ASN A 1 92 ? 17.189 8.203 -36.355 1.00 79.25 92 ASN A CA 1
ATOM 723 C C . ASN A 1 92 ? 18.172 8.160 -37.531 1.00 79.25 92 ASN A C 1
ATOM 725 O O . ASN A 1 92 ? 17.844 7.588 -38.562 1.00 79.25 92 ASN A O 1
ATOM 729 N N . GLU A 1 93 ? 19.381 8.708 -37.385 1.00 83.69 93 GLU A N 1
ATOM 730 C CA . GLU A 1 93 ? 20.430 8.612 -38.407 1.00 83.69 93 GLU A CA 1
ATOM 731 C C . GLU A 1 93 ? 20.912 7.164 -38.591 1.00 83.69 93 GLU A C 1
ATOM 733 O O . GLU A 1 93 ? 21.087 6.703 -39.718 1.00 83.69 93 GLU A O 1
ATOM 738 N N . VAL A 1 94 ? 21.085 6.421 -37.493 1.00 81.94 94 VAL A N 1
ATOM 739 C CA . VAL A 1 94 ? 21.427 4.991 -37.535 1.00 81.94 94 VAL A CA 1
ATOM 740 C C . VAL A 1 94 ? 20.303 4.186 -38.185 1.00 81.94 94 VAL A C 1
ATOM 742 O O . VAL A 1 94 ? 20.584 3.334 -39.022 1.00 81.94 94 VAL A O 1
ATOM 745 N N . VAL A 1 95 ? 19.041 4.473 -37.858 1.00 81.88 95 VAL A N 1
ATOM 746 C CA . VAL A 1 95 ? 17.878 3.835 -38.494 1.00 81.88 95 VAL A CA 1
ATOM 747 C C . VAL A 1 95 ? 17.817 4.164 -39.986 1.00 81.88 95 VAL A C 1
ATOM 749 O O . VAL A 1 95 ? 17.656 3.245 -40.778 1.00 81.88 95 VAL A O 1
ATOM 752 N N . ALA A 1 96 ? 18.042 5.416 -40.390 1.00 82.00 96 ALA A N 1
ATOM 753 C CA . ALA A 1 96 ? 18.067 5.808 -41.800 1.00 82.00 96 ALA A CA 1
ATOM 754 C C . ALA A 1 96 ? 19.186 5.093 -42.580 1.00 82.00 96 ALA A C 1
ATOM 756 O O . ALA A 1 96 ? 18.944 4.571 -43.666 1.00 82.00 96 ALA A O 1
ATOM 757 N N . LYS A 1 97 ? 20.390 4.974 -42.000 1.00 80.94 97 LYS A N 1
ATOM 758 C CA . LYS A 1 97 ? 21.494 4.186 -42.581 1.00 80.94 97 LYS A CA 1
ATOM 759 C C . LYS A 1 97 ? 21.168 2.691 -42.649 1.00 80.94 97 LYS A C 1
ATOM 761 O O . LYS A 1 97 ? 21.535 2.017 -43.610 1.00 80.94 97 LYS A O 1
ATOM 766 N N . LEU A 1 98 ? 20.471 2.147 -41.652 1.00 73.12 98 LEU A N 1
ATOM 767 C CA . LEU A 1 98 ? 19.999 0.758 -41.666 1.00 73.12 98 LEU A CA 1
ATOM 768 C C . LEU A 1 98 ? 18.915 0.530 -42.732 1.00 73.12 98 LEU A C 1
ATOM 770 O O . LEU A 1 98 ? 18.906 -0.513 -43.374 1.00 73.12 98 LEU A O 1
ATOM 774 N N . GLU A 1 99 ? 18.044 1.505 -42.972 1.00 70.88 99 GLU A N 1
ATOM 775 C CA . GLU A 1 99 ? 16.980 1.440 -43.980 1.00 70.88 99 GLU A CA 1
ATOM 776 C C . GLU A 1 99 ? 17.527 1.599 -45.414 1.00 70.88 99 GLU A C 1
ATOM 778 O O . GLU A 1 99 ? 17.101 0.892 -46.334 1.00 70.88 99 GLU A O 1
ATOM 783 N N . GLU A 1 100 ? 18.552 2.437 -45.599 1.00 70.75 100 GLU A N 1
ATOM 784 C CA . GLU A 1 100 ? 19.303 2.585 -46.856 1.00 70.75 100 GLU A CA 1
ATOM 785 C C . GLU A 1 100 ? 20.114 1.315 -47.188 1.00 70.75 100 GLU A C 1
ATOM 787 O O . GLU A 1 100 ? 20.081 0.807 -48.317 1.00 70.75 100 GLU A O 1
ATOM 792 N N . THR A 1 101 ? 20.778 0.728 -46.186 1.00 60.72 101 THR A N 1
ATOM 793 C CA . THR A 1 101 ? 21.487 -0.557 -46.343 1.00 60.72 101 THR A CA 1
ATOM 794 C C . THR A 1 101 ? 20.526 -1.733 -46.545 1.00 60.72 101 THR A C 1
ATOM 796 O O . THR A 1 101 ? 20.842 -2.657 -47.296 1.00 60.72 101 THR A O 1
ATOM 799 N N . GLN A 1 102 ? 19.322 -1.690 -45.965 1.00 57.56 102 GLN A N 1
ATOM 800 C CA . GLN A 1 102 ? 18.273 -2.691 -46.177 1.00 57.56 102 GLN A CA 1
ATOM 801 C C . GLN A 1 102 ? 17.630 -2.593 -47.570 1.00 57.56 102 GLN A C 1
ATOM 803 O O . GLN A 1 102 ? 17.338 -3.632 -48.165 1.00 57.56 102 GLN A O 1
ATOM 808 N N . SER A 1 103 ? 17.463 -1.386 -48.122 1.00 56.19 103 SER A N 1
ATOM 809 C CA . SER A 1 103 ? 16.928 -1.178 -49.481 1.00 56.19 103 SER A CA 1
ATOM 810 C C . SER A 1 103 ? 17.909 -1.595 -50.582 1.00 56.19 103 SER A C 1
ATOM 812 O O . SER A 1 103 ? 17.485 -2.034 -51.649 1.00 56.19 103 SER A O 1
ATOM 814 N N . THR A 1 104 ? 19.216 -1.545 -50.310 1.00 52.66 104 THR A N 1
ATOM 815 C CA . THR A 1 104 ? 20.260 -2.019 -51.240 1.00 52.66 104 THR A CA 1
ATOM 816 C C . THR A 1 104 ? 20.442 -3.547 -51.186 1.00 52.66 104 THR A C 1
ATOM 818 O O . THR A 1 104 ? 20.997 -4.146 -52.106 1.00 52.66 104 THR A O 1
ATOM 821 N N . GLN A 1 105 ? 19.944 -4.215 -50.136 1.00 48.78 105 GLN A N 1
ATOM 822 C CA . GLN A 1 105 ? 20.163 -5.643 -49.891 1.00 48.78 105 GLN A CA 1
ATOM 823 C C . GLN A 1 105 ? 18.857 -6.459 -49.881 1.00 48.78 105 GLN A C 1
ATOM 825 O O . GLN A 1 105 ? 18.429 -6.992 -48.854 1.00 48.78 105 GLN A O 1
ATOM 830 N N . THR A 1 106 ? 18.265 -6.671 -51.056 1.00 42.69 106 THR A N 1
ATOM 831 C CA . THR A 1 106 ? 17.522 -7.915 -51.341 1.00 42.69 106 THR A CA 1
ATOM 832 C C . THR A 1 106 ? 17.997 -8.452 -52.696 1.00 42.69 106 THR A C 1
ATOM 834 O O . THR A 1 106 ? 18.119 -7.662 -53.626 1.00 42.69 106 THR A O 1
ATOM 837 N N . PRO A 1 107 ? 18.352 -9.750 -52.811 1.00 54.41 107 PRO A N 1
ATOM 838 C CA . PRO A 1 107 ? 17.461 -10.847 -52.440 1.00 54.41 107 PRO A CA 1
ATOM 839 C C . PRO A 1 107 ? 18.135 -12.003 -51.672 1.00 54.41 107 PRO A C 1
ATOM 841 O O . PRO A 1 107 ? 19.155 -12.542 -52.085 1.00 54.41 107 PRO A O 1
ATOM 844 N N . SER A 1 108 ? 17.499 -12.485 -50.602 1.00 45.41 108 SER A N 1
ATOM 845 C CA . SER A 1 108 ? 17.533 -13.913 -50.250 1.00 45.41 108 SER A CA 1
ATOM 846 C C . SER A 1 108 ? 16.353 -14.259 -49.337 1.00 45.41 108 SER A C 1
ATOM 848 O O . SER A 1 108 ? 15.956 -13.512 -48.444 1.00 45.41 108 SER A O 1
ATOM 850 N N . ILE A 1 109 ? 15.723 -15.389 -49.637 1.00 54.06 109 ILE A N 1
ATOM 851 C CA . ILE A 1 109 ? 14.360 -15.792 -49.256 1.00 54.06 109 ILE A CA 1
ATOM 852 C C . ILE A 1 109 ? 14.247 -16.240 -47.774 1.00 54.06 109 ILE A C 1
ATOM 854 O O . ILE A 1 109 ? 13.286 -16.882 -47.366 1.00 54.06 109 ILE A O 1
ATOM 858 N N . THR A 1 110 ? 15.177 -15.858 -46.897 1.00 54.50 110 THR A N 1
ATOM 859 C CA . THR A 1 110 ? 15.265 -16.389 -45.521 1.00 54.50 110 THR A CA 1
ATOM 860 C C . THR A 1 110 ? 14.663 -15.500 -44.425 1.00 54.50 110 THR A C 1
ATOM 862 O O . THR A 1 110 ? 14.488 -15.962 -43.300 1.00 54.50 110 THR A O 1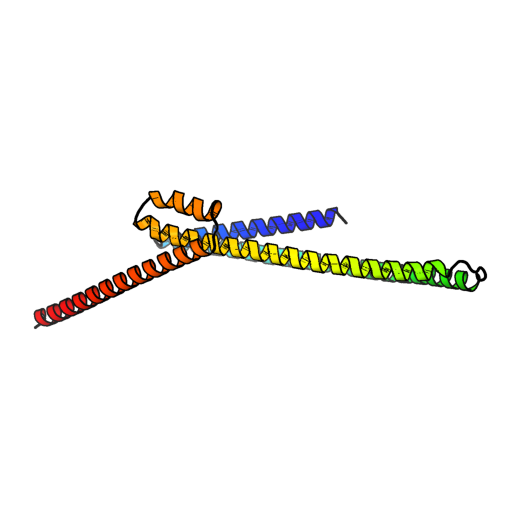
ATOM 865 N N . LYS A 1 111 ? 14.260 -14.252 -44.709 1.00 54.44 111 LYS A N 1
ATOM 866 C CA . LYS A 1 111 ? 13.820 -13.295 -43.663 1.00 54.44 111 LYS A CA 1
ATOM 867 C C . LYS A 1 111 ? 12.336 -13.371 -43.252 1.00 54.44 111 LYS A C 1
ATOM 869 O O . LYS A 1 111 ? 11.934 -12.688 -42.314 1.00 54.44 111 LYS A O 1
ATOM 874 N N . LYS A 1 112 ? 11.501 -14.201 -43.896 1.00 55.25 112 LYS A N 1
ATOM 875 C CA . LYS A 1 112 ? 10.056 -14.280 -43.570 1.00 55.25 112 LYS A CA 1
ATOM 876 C C . LYS A 1 112 ? 9.729 -15.085 -42.303 1.00 55.25 112 LYS A C 1
ATOM 878 O O . LYS A 1 112 ? 8.694 -14.833 -41.695 1.00 55.25 112 LYS A O 1
ATOM 883 N N . TYR A 1 113 ? 10.607 -15.990 -41.867 1.00 55.94 113 TYR A N 1
ATOM 884 C CA . TYR A 1 113 ? 10.386 -16.787 -40.652 1.00 55.94 113 TYR A CA 1
ATOM 885 C C . TYR A 1 113 ? 10.487 -15.948 -39.366 1.00 55.94 113 TYR A C 1
ATOM 887 O O . TYR A 1 113 ? 9.646 -16.071 -38.481 1.00 55.94 113 TYR A O 1
ATOM 895 N N . PHE A 1 114 ? 11.436 -15.008 -39.306 1.00 56.94 114 PHE A N 1
ATOM 896 C CA . PHE A 1 114 ? 11.655 -14.161 -38.127 1.00 56.94 114 PHE A CA 1
ATOM 897 C C . PHE A 1 114 ? 10.488 -13.216 -37.812 1.00 56.94 114 PHE A C 1
ATOM 899 O O . PHE A 1 114 ? 10.173 -12.993 -36.646 1.00 56.94 114 PHE A O 1
ATOM 906 N N . LEU A 1 115 ? 9.821 -12.674 -38.835 1.00 59.81 115 LEU A N 1
ATOM 907 C CA . LEU A 1 115 ? 8.694 -11.752 -38.640 1.00 59.81 115 LEU A CA 1
ATOM 908 C C . LEU A 1 115 ? 7.446 -12.469 -38.099 1.00 59.81 115 LEU A C 1
ATOM 910 O O . LEU A 1 115 ? 6.680 -11.893 -37.326 1.00 59.81 115 LEU A O 1
ATOM 914 N N . LEU A 1 116 ? 7.256 -13.736 -38.477 1.00 58.66 116 LEU A N 1
ATOM 915 C CA . LEU A 1 116 ? 6.172 -14.577 -37.967 1.00 58.66 116 LEU A CA 1
ATOM 916 C C . LEU A 1 116 ? 6.446 -15.031 -36.530 1.00 58.66 116 LEU A C 1
ATOM 918 O O . LEU A 1 116 ? 5.533 -14.998 -35.702 1.00 58.66 116 LEU A O 1
ATOM 922 N N . ASP A 1 117 ? 7.694 -15.387 -36.214 1.00 64.06 117 ASP A N 1
ATOM 923 C CA . ASP A 1 117 ? 8.073 -15.730 -34.845 1.00 64.06 117 ASP A CA 1
ATOM 924 C C . ASP A 1 117 ? 7.951 -14.520 -33.918 1.00 64.06 117 ASP A C 1
ATOM 926 O O . ASP A 1 117 ? 7.270 -14.620 -32.900 1.00 64.06 117 ASP A O 1
ATOM 930 N N . ALA A 1 118 ? 8.474 -13.347 -34.286 1.00 69.19 118 ALA A N 1
ATOM 931 C CA . ALA A 1 118 ? 8.359 -12.140 -33.460 1.00 69.19 118 ALA A CA 1
ATOM 932 C C . ALA A 1 118 ? 6.901 -11.827 -33.077 1.00 69.19 118 ALA A C 1
ATOM 934 O O . ALA A 1 118 ? 6.603 -11.564 -31.912 1.00 69.19 118 ALA A O 1
ATOM 935 N N . LYS A 1 119 ? 5.964 -11.948 -34.026 1.00 76.00 119 LYS A N 1
ATOM 936 C CA . LYS A 1 119 ? 4.532 -11.738 -33.768 1.00 76.00 119 LYS A CA 1
ATOM 937 C C . LYS A 1 119 ? 3.960 -12.755 -32.773 1.00 76.00 119 LYS A C 1
ATOM 939 O O . LYS A 1 119 ? 3.160 -12.388 -31.913 1.00 76.00 119 LYS A O 1
ATOM 944 N N . ARG A 1 120 ? 4.385 -14.019 -32.860 1.00 77.88 120 ARG A N 1
ATOM 945 C CA . ARG A 1 120 ? 3.955 -15.087 -31.947 1.00 77.88 120 ARG A CA 1
ATOM 946 C C . ARG A 1 120 ? 4.512 -14.874 -30.539 1.00 77.88 120 ARG A C 1
ATOM 948 O O . ARG A 1 120 ? 3.757 -14.969 -29.578 1.00 77.88 120 ARG A O 1
ATOM 955 N N . TRP A 1 121 ? 5.785 -14.508 -30.412 1.00 81.38 121 TRP A N 1
ATOM 956 C CA . TRP A 1 121 ? 6.424 -14.199 -29.127 1.00 81.38 121 TRP A CA 1
ATOM 957 C C . TRP A 1 121 ? 5.805 -12.979 -28.431 1.00 81.38 121 TRP A C 1
ATOM 959 O O . TRP A 1 121 ? 5.585 -13.017 -27.222 1.00 81.38 121 TRP A O 1
ATOM 969 N N . ILE A 1 122 ? 5.435 -11.936 -29.182 1.00 83.69 122 ILE A N 1
ATOM 970 C CA . ILE A 1 122 ? 4.730 -10.761 -28.638 1.00 83.69 122 ILE A CA 1
ATOM 971 C C . ILE A 1 122 ? 3.377 -11.160 -28.042 1.00 83.69 122 ILE A C 1
ATOM 973 O O . ILE A 1 122 ? 3.016 -10.695 -26.963 1.00 83.69 122 ILE A O 1
ATOM 977 N N . GLN A 1 123 ? 2.641 -12.054 -28.702 1.00 86.56 123 GLN A N 1
ATOM 978 C CA . GLN A 1 123 ? 1.368 -12.540 -28.181 1.00 86.56 123 GLN A CA 1
ATOM 979 C C . GLN A 1 123 ? 1.573 -13.283 -26.853 1.00 86.56 123 GLN A C 1
ATOM 981 O O . GLN A 1 123 ? 0.922 -12.941 -25.869 1.00 86.56 123 GLN A O 1
ATOM 986 N N . TRP A 1 124 ? 2.532 -14.210 -26.771 1.00 89.62 124 TRP A N 1
ATOM 987 C CA . TRP A 1 124 ? 2.876 -14.887 -25.511 1.00 89.62 124 TRP A CA 1
ATOM 988 C C . TRP A 1 124 ? 3.314 -13.919 -24.403 1.00 89.62 124 TRP A C 1
ATOM 990 O O . TRP A 1 124 ? 2.924 -14.105 -23.253 1.00 89.62 124 TRP A O 1
ATOM 1000 N N . ALA A 1 125 ? 4.049 -12.854 -24.735 1.00 90.06 125 ALA A N 1
ATOM 1001 C CA . ALA A 1 125 ? 4.428 -11.821 -23.772 1.00 90.06 125 ALA A CA 1
ATOM 1002 C C . ALA A 1 125 ? 3.205 -11.071 -23.213 1.00 90.06 125 ALA A C 1
ATOM 1004 O O . ALA A 1 125 ? 3.112 -10.869 -22.003 1.00 90.06 125 ALA A O 1
ATOM 1005 N N . ILE A 1 126 ? 2.235 -10.717 -24.065 1.00 90.25 126 ILE A N 1
ATOM 1006 C CA . ILE A 1 126 ? 0.982 -10.070 -23.640 1.00 90.25 126 ILE A CA 1
ATOM 1007 C C . ILE A 1 126 ? 0.184 -10.996 -22.715 1.00 90.25 126 ILE A C 1
ATOM 1009 O O . ILE A 1 126 ? -0.271 -10.558 -21.660 1.00 90.25 126 ILE A O 1
ATOM 1013 N N . TRP A 1 127 ? 0.059 -12.279 -23.067 1.00 94.56 127 TRP A N 1
ATOM 1014 C CA . TRP A 1 127 ? -0.603 -13.270 -22.213 1.00 94.56 127 TRP A CA 1
ATOM 1015 C C . TRP A 1 127 ? 0.122 -13.443 -20.872 1.00 94.56 127 TRP A C 1
ATOM 1017 O O . TRP A 1 127 ? -0.531 -13.474 -19.832 1.00 94.56 127 TRP A O 1
ATOM 1027 N N . GLY A 1 128 ? 1.457 -13.475 -20.865 1.00 92.50 128 GLY A N 1
ATOM 1028 C CA . GLY A 1 128 ? 2.256 -13.549 -19.638 1.00 92.50 128 GLY A CA 1
ATOM 1029 C C . GLY A 1 128 ? 2.047 -12.345 -18.716 1.00 92.50 128 GLY A C 1
ATOM 1030 O O . GLY A 1 128 ? 1.833 -12.515 -17.516 1.00 92.50 128 GLY A O 1
ATOM 1031 N N . ILE A 1 129 ? 2.027 -11.130 -19.272 1.00 93.06 129 ILE A N 1
ATOM 1032 C CA . ILE A 1 129 ? 1.748 -9.900 -18.514 1.00 93.06 129 ILE A CA 1
ATOM 1033 C C . ILE A 1 129 ? 0.316 -9.915 -17.969 1.00 93.06 129 ILE A C 1
ATOM 1035 O O . ILE A 1 129 ? 0.105 -9.584 -16.804 1.00 93.06 129 ILE A O 1
ATOM 1039 N N . LEU A 1 130 ? -0.664 -10.337 -18.773 1.00 94.06 130 LEU A N 1
ATOM 1040 C CA . LEU A 1 130 ? -2.058 -10.443 -18.339 1.00 94.06 130 LEU A CA 1
ATOM 1041 C C . LEU A 1 130 ? -2.197 -11.407 -17.152 1.00 94.06 130 LEU A C 1
ATOM 1043 O O . LEU A 1 130 ? -2.839 -11.076 -16.158 1.00 94.06 130 LEU A O 1
ATOM 1047 N N . VAL A 1 131 ? -1.549 -12.572 -17.220 1.00 94.06 131 VAL A N 1
ATOM 1048 C CA . VAL A 1 131 ? -1.553 -13.560 -16.132 1.00 94.06 131 VAL A CA 1
ATOM 1049 C C . VAL A 1 131 ? -0.869 -13.005 -14.882 1.00 94.06 131 VAL A C 1
ATOM 1051 O O . VAL A 1 131 ? -1.390 -13.189 -13.782 1.00 94.06 131 VAL A O 1
ATOM 1054 N N . LEU A 1 132 ? 0.244 -12.280 -15.019 1.00 92.62 132 LEU A N 1
ATOM 1055 C CA . LEU A 1 132 ? 0.908 -11.623 -13.886 1.00 92.62 132 LEU A CA 1
ATOM 1056 C C . LEU A 1 132 ? 0.027 -10.552 -13.236 1.00 92.62 132 LEU A C 1
ATOM 1058 O O . LEU A 1 132 ? -0.034 -10.470 -12.012 1.00 92.62 132 LEU A O 1
ATOM 1062 N N . LEU A 1 133 ? -0.702 -9.764 -14.028 1.00 92.75 133 LEU A N 1
ATOM 1063 C CA . LEU A 1 133 ? -1.636 -8.770 -13.501 1.00 92.75 133 LEU A CA 1
ATOM 1064 C C . LEU A 1 133 ? -2.817 -9.428 -12.786 1.00 92.75 133 LEU A C 1
ATOM 1066 O O . LEU A 1 133 ? -3.179 -8.998 -11.694 1.00 92.75 133 LEU A O 1
ATOM 1070 N N . VAL A 1 134 ? -3.387 -10.492 -13.355 1.00 94.06 134 VAL A N 1
ATOM 1071 C CA . VAL A 1 134 ? -4.496 -11.233 -12.734 1.00 94.06 134 VAL A CA 1
ATOM 1072 C C . VAL A 1 134 ? -4.046 -11.900 -11.437 1.00 94.06 134 VAL A C 1
ATOM 1074 O O . VAL A 1 134 ? -4.709 -11.747 -10.414 1.00 94.06 134 VAL A O 1
ATOM 1077 N N . THR A 1 135 ? -2.908 -12.595 -11.443 1.00 91.94 135 THR A N 1
ATOM 1078 C CA . THR A 1 135 ? -2.370 -13.259 -10.243 1.00 91.94 135 THR A CA 1
ATOM 1079 C C . THR A 1 135 ? -1.935 -12.253 -9.183 1.00 91.94 135 THR A C 1
ATOM 1081 O O . THR A 1 135 ? -2.220 -12.463 -8.005 1.00 91.94 135 THR A O 1
ATOM 1084 N N . GLY A 1 136 ? -1.333 -11.127 -9.576 1.00 89.81 136 GLY A N 1
ATOM 1085 C CA . GLY A 1 136 ? -1.014 -10.016 -8.681 1.00 89.81 136 GLY A CA 1
ATOM 1086 C C . GLY A 1 136 ? -2.265 -9.397 -8.061 1.00 89.81 136 GLY A C 1
ATOM 1087 O O . GLY A 1 136 ? -2.322 -9.216 -6.846 1.00 89.81 136 GLY A O 1
ATOM 1088 N N . PHE A 1 137 ? -3.305 -9.151 -8.860 1.00 90.50 137 PHE A N 1
ATOM 1089 C CA . PHE A 1 137 ? -4.574 -8.611 -8.376 1.00 90.50 137 PHE A CA 1
ATOM 1090 C C . PHE A 1 137 ? -5.277 -9.576 -7.420 1.00 90.50 137 PHE A C 1
ATOM 1092 O O . PHE A 1 137 ? -5.726 -9.161 -6.351 1.00 90.50 137 PHE A O 1
ATOM 1099 N N . PHE A 1 138 ? -5.332 -10.868 -7.749 1.00 90.31 138 PHE A N 1
ATOM 1100 C CA . PHE A 1 138 ? -5.892 -11.887 -6.860 1.00 90.31 138 PHE A CA 1
ATOM 1101 C C . PHE A 1 138 ? -5.103 -11.987 -5.551 1.00 90.31 138 PHE A C 1
ATOM 1103 O O . PHE A 1 138 ? -5.692 -11.980 -4.471 1.00 90.31 138 PHE A O 1
ATOM 1110 N N . SER A 1 139 ? -3.771 -12.006 -5.637 1.00 87.12 139 SER A N 1
ATOM 1111 C CA . SER A 1 139 ? -2.886 -12.063 -4.468 1.00 87.12 139 SER A CA 1
ATOM 1112 C C . SER A 1 139 ? -3.065 -10.841 -3.569 1.00 87.12 139 SER A C 1
ATOM 1114 O O . SER A 1 139 ? -3.179 -10.980 -2.351 1.00 87.12 139 SER A O 1
ATOM 1116 N N . TRP A 1 140 ? -3.165 -9.649 -4.162 1.00 89.25 140 TRP A N 1
ATOM 1117 C CA . TRP A 1 140 ? -3.423 -8.404 -3.444 1.00 89.25 140 TRP A CA 1
ATOM 1118 C C . TRP A 1 140 ? -4.795 -8.404 -2.768 1.00 89.25 140 TRP A C 1
ATOM 1120 O O . TRP A 1 140 ? -4.894 -8.059 -1.594 1.00 89.25 140 TRP A O 1
ATOM 1130 N N . ASN A 1 141 ? -5.848 -8.844 -3.464 1.00 86.81 141 ASN A N 1
ATOM 1131 C CA . ASN A 1 141 ? -7.193 -8.946 -2.892 1.00 86.81 141 ASN A CA 1
ATOM 1132 C C . ASN A 1 141 ? -7.238 -9.920 -1.710 1.00 86.81 141 ASN A C 1
ATOM 1134 O O . ASN A 1 141 ? -7.801 -9.590 -0.668 1.00 86.81 141 ASN A O 1
ATOM 1138 N N . ILE A 1 142 ? -6.603 -11.088 -1.833 1.00 82.44 142 ILE A N 1
ATOM 1139 C CA . ILE A 1 142 ? -6.512 -12.063 -0.738 1.00 82.44 142 ILE A CA 1
ATOM 1140 C C . ILE A 1 142 ? -5.734 -11.472 0.441 1.00 82.44 142 ILE A C 1
ATOM 1142 O O . ILE A 1 142 ? -6.164 -11.609 1.587 1.00 82.44 142 ILE A O 1
ATOM 1146 N N . HIS A 1 143 ? -4.613 -10.796 0.184 1.00 83.44 143 HIS A N 1
ATOM 1147 C CA . HIS A 1 143 ? -3.822 -10.144 1.226 1.00 83.44 143 HIS A CA 1
ATOM 1148 C C . HIS A 1 143 ? -4.635 -9.066 1.954 1.00 83.44 143 HIS A C 1
ATOM 1150 O O . HIS A 1 143 ? -4.698 -9.061 3.181 1.00 83.44 143 HIS A O 1
ATOM 1156 N N . LEU A 1 144 ? -5.340 -8.213 1.208 1.00 76.69 144 LEU A N 1
ATOM 1157 C CA . LEU A 1 144 ? -6.193 -7.168 1.765 1.00 76.69 144 LEU A CA 1
ATOM 1158 C C . LEU A 1 144 ? -7.352 -7.755 2.582 1.00 76.69 144 LEU A C 1
ATOM 1160 O O . LEU A 1 144 ? -7.678 -7.241 3.652 1.00 76.69 144 LEU A O 1
ATOM 1164 N N . HIS A 1 145 ? -7.949 -8.855 2.113 1.00 76.88 145 HIS A N 1
ATOM 1165 C CA . HIS A 1 145 ? -9.019 -9.540 2.829 1.00 76.88 145 HIS A CA 1
ATOM 1166 C C . HIS A 1 145 ? -8.522 -10.153 4.143 1.00 76.88 145 HIS A C 1
ATOM 1168 O O . HIS A 1 145 ? -9.160 -9.956 5.176 1.00 76.88 145 HIS A O 1
ATOM 1174 N N . LYS A 1 146 ? -7.354 -10.809 4.140 1.00 74.62 146 LYS A N 1
ATOM 1175 C CA . LYS A 1 146 ? -6.714 -11.339 5.358 1.00 74.62 146 LYS A CA 1
ATOM 1176 C C . LYS A 1 146 ? -6.411 -10.236 6.370 1.00 74.62 146 LYS A C 1
ATOM 1178 O O . LYS A 1 146 ? -6.738 -10.381 7.545 1.00 74.62 146 LYS A O 1
ATOM 1183 N N . THR A 1 147 ? -5.848 -9.117 5.919 1.00 70.50 147 THR A N 1
ATOM 1184 C CA . THR A 1 147 ? -5.555 -7.974 6.792 1.00 70.50 147 THR A CA 1
ATOM 1185 C C . THR A 1 147 ? -6.841 -7.400 7.388 1.00 70.50 147 THR A C 1
ATOM 1187 O O . THR A 1 147 ? -6.921 -7.189 8.591 1.00 70.50 147 THR A O 1
ATOM 1190 N N . ASN A 1 148 ? -7.897 -7.229 6.590 1.00 74.50 148 ASN A N 1
ATOM 1191 C CA . ASN A 1 148 ? -9.183 -6.727 7.081 1.00 74.50 148 ASN A CA 1
ATOM 1192 C C . ASN A 1 148 ? -9.847 -7.689 8.089 1.00 74.50 148 ASN A C 1
ATOM 1194 O O . ASN A 1 148 ? -10.365 -7.248 9.115 1.00 74.50 148 ASN A O 1
ATOM 1198 N N . GLN A 1 149 ? -9.787 -9.003 7.847 1.00 69.06 149 GLN A N 1
ATOM 1199 C CA . GLN A 1 149 ? -10.259 -10.006 8.808 1.00 69.06 149 GLN A CA 1
ATOM 1200 C C . GLN A 1 149 ? -9.486 -9.932 10.131 1.00 69.06 149 GLN A C 1
ATOM 1202 O O . GLN A 1 149 ? -10.106 -9.911 11.189 1.00 69.06 149 GLN A O 1
ATOM 1207 N N . SER A 1 150 ? -8.160 -9.786 10.076 1.00 68.75 150 SER A N 1
ATOM 1208 C CA . SER A 1 150 ? -7.323 -9.626 11.269 1.00 68.75 150 SER A CA 1
ATOM 1209 C C . SER A 1 150 ? -7.721 -8.397 12.099 1.00 68.75 150 SER A C 1
ATOM 1211 O O . SER A 1 150 ? -7.869 -8.507 13.314 1.00 68.75 150 SER A O 1
ATOM 1213 N N . LEU A 1 151 ? -8.001 -7.248 11.468 1.00 69.69 151 LEU A N 1
ATOM 1214 C CA . LEU A 1 151 ? -8.486 -6.061 12.189 1.00 69.69 151 LEU A CA 1
ATOM 1215 C C . LEU A 1 151 ? -9.840 -6.296 12.878 1.00 69.69 151 LEU A C 1
ATOM 1217 O O . LEU A 1 151 ? -10.042 -5.836 14.004 1.00 69.69 151 LEU A O 1
ATOM 1221 N N . LYS A 1 152 ? -10.771 -7.001 12.221 1.00 69.94 152 LYS A N 1
ATOM 1222 C CA . LYS A 1 152 ? -12.074 -7.343 12.816 1.00 69.94 152 LYS A CA 1
ATOM 1223 C C . LYS A 1 152 ? -11.920 -8.284 14.008 1.00 69.94 152 LYS A C 1
ATOM 1225 O O . LYS A 1 152 ? -12.586 -8.072 15.021 1.00 69.94 152 LYS A O 1
ATOM 1230 N N . ASP A 1 153 ? -11.022 -9.258 13.908 1.00 67.38 153 ASP A N 1
ATOM 1231 C CA . ASP A 1 153 ? -10.732 -10.202 14.987 1.00 67.38 153 ASP A CA 1
ATOM 1232 C C . ASP A 1 153 ? -10.133 -9.476 16.205 1.00 67.38 153 ASP A C 1
ATOM 1234 O O . ASP A 1 153 ? -10.596 -9.678 17.328 1.00 67.38 153 ASP A O 1
ATOM 1238 N N . TYR A 1 154 ? -9.193 -8.542 15.998 1.00 69.69 154 TYR A N 1
ATOM 1239 C CA . TYR A 1 154 ? -8.645 -7.716 17.085 1.00 69.69 154 TYR A CA 1
ATOM 1240 C C . TYR A 1 154 ? -9.701 -6.819 17.742 1.00 69.69 154 TYR A C 1
ATOM 1242 O O . TYR A 1 154 ? -9.743 -6.717 18.970 1.00 69.69 154 TYR A O 1
ATOM 1250 N N . ALA A 1 155 ? -10.582 -6.198 16.953 1.00 74.94 155 ALA A N 1
ATOM 1251 C CA . ALA A 1 155 ? -11.663 -5.368 17.482 1.00 74.94 155 ALA A CA 1
ATOM 1252 C C . ALA A 1 155 ? -12.668 -6.186 18.315 1.00 74.94 155 ALA A C 1
ATOM 1254 O O . ALA A 1 155 ? -13.117 -5.731 19.370 1.00 74.94 155 ALA A O 1
ATOM 1255 N N . LEU A 1 156 ? -12.999 -7.404 17.872 1.00 72.62 156 LEU A N 1
ATOM 1256 C CA . LEU A 1 156 ? -13.893 -8.308 18.595 1.00 72.62 156 LEU A CA 1
ATOM 1257 C C . LEU A 1 156 ? -13.246 -8.811 19.893 1.00 72.62 156 LEU A C 1
ATOM 1259 O O . LEU A 1 156 ? -13.874 -8.745 20.950 1.00 72.62 156 LEU A O 1
ATOM 1263 N N . ARG A 1 157 ? -11.971 -9.219 19.839 1.00 70.31 157 ARG A N 1
ATOM 1264 C CA . ARG A 1 157 ? -11.193 -9.664 21.005 1.00 70.31 157 ARG A CA 1
ATOM 1265 C C . ARG A 1 157 ? -11.091 -8.567 22.063 1.00 70.31 157 ARG A C 1
ATOM 1267 O O . ARG A 1 157 ? -11.323 -8.837 23.236 1.00 70.31 157 ARG A O 1
ATOM 1274 N N . TYR A 1 158 ? -10.846 -7.320 21.655 1.00 73.25 158 TYR A N 1
ATOM 1275 C CA . TYR A 1 158 ? -10.813 -6.172 22.567 1.00 73.25 158 TYR A CA 1
ATOM 1276 C C . TYR A 1 158 ? -12.167 -5.919 23.252 1.00 73.25 158 TYR A C 1
ATOM 1278 O O . TYR A 1 158 ? -12.228 -5.658 24.454 1.00 73.25 158 TYR A O 1
ATOM 1286 N N . ARG A 1 159 ? -13.273 -6.031 22.508 1.00 74.06 159 ARG A N 1
ATOM 1287 C CA . ARG A 1 159 ? -14.627 -5.822 23.043 1.00 74.06 159 ARG A CA 1
ATOM 1288 C C . ARG A 1 159 ? -15.029 -6.909 24.041 1.00 74.06 159 ARG A C 1
ATOM 1290 O O . ARG A 1 159 ? -15.600 -6.593 25.081 1.00 74.06 159 ARG A O 1
ATOM 1297 N N . ILE A 1 160 ? -14.679 -8.164 23.754 1.00 69.56 160 ILE A N 1
ATOM 1298 C CA . ILE A 1 160 ? -14.906 -9.295 24.663 1.00 69.56 160 ILE A CA 1
ATOM 1299 C C . ILE A 1 160 ? -14.032 -9.172 25.915 1.00 69.56 160 ILE A C 1
ATOM 1301 O O . ILE A 1 160 ? -14.537 -9.347 27.019 1.00 69.56 160 ILE A O 1
ATOM 1305 N N . LEU A 1 161 ? -12.759 -8.787 25.768 1.00 68.19 161 LEU A N 1
ATOM 1306 C CA . LEU A 1 161 ? -11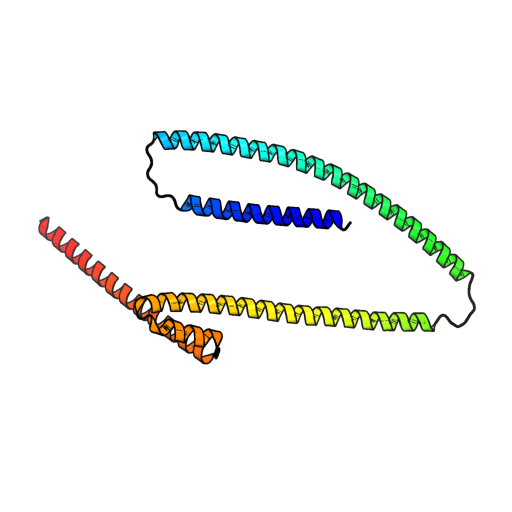.867 -8.500 26.897 1.00 68.19 161 LEU A CA 1
ATOM 1307 C C . LEU A 1 161 ? -12.474 -7.459 27.845 1.00 68.19 161 LEU A C 1
ATOM 1309 O O . LEU A 1 161 ? -12.454 -7.648 29.057 1.00 68.19 161 LEU A O 1
ATOM 1313 N N . ARG A 1 162 ? -13.076 -6.392 27.307 1.00 68.50 162 ARG A N 1
ATOM 1314 C CA . ARG A 1 162 ? -13.741 -5.357 28.113 1.00 68.50 162 ARG A CA 1
ATOM 1315 C C . ARG A 1 162 ? -15.000 -5.859 28.829 1.00 68.50 162 ARG A C 1
ATOM 1317 O O . ARG A 1 162 ? -15.299 -5.378 29.915 1.00 68.50 162 ARG A O 1
ATOM 1324 N N . MET A 1 163 ? -15.725 -6.805 28.232 1.00 63.12 163 MET A N 1
ATOM 1325 C CA . MET A 1 163 ? -16.881 -7.462 28.852 1.00 63.12 163 MET A CA 1
ATOM 1326 C C . MET A 1 163 ? -16.446 -8.414 29.978 1.00 63.12 163 MET A C 1
ATOM 1328 O O . MET A 1 163 ? -17.014 -8.380 31.063 1.00 63.12 163 MET A O 1
ATOM 1332 N N . GLN A 1 164 ? -15.410 -9.225 29.756 1.00 62.47 164 GLN A N 1
ATOM 1333 C CA . GLN A 1 164 ? -14.979 -10.262 30.703 1.00 62.47 164 GLN A CA 1
ATOM 1334 C C . GLN A 1 164 ? -14.081 -9.790 31.836 1.00 62.47 164 GLN A C 1
ATOM 1336 O O . GLN A 1 164 ? -14.083 -10.428 32.888 1.00 62.47 164 GLN A O 1
ATOM 1341 N N . HIS A 1 165 ? -13.377 -8.665 31.679 1.00 57.53 165 HIS A N 1
ATOM 1342 C CA . HIS A 1 165 ? -12.665 -8.033 32.795 1.00 57.53 165 HIS A CA 1
ATOM 1343 C C . HIS A 1 165 ? -13.615 -7.656 33.952 1.00 57.53 165 HIS A C 1
ATOM 1345 O O . HIS A 1 165 ? -13.156 -7.388 35.056 1.00 57.53 165 HIS A O 1
ATOM 1351 N N . SER A 1 166 ? -14.935 -7.672 33.714 1.00 52.78 166 SER A N 1
ATOM 1352 C CA . SER A 1 166 ? -15.963 -7.493 34.737 1.00 52.78 166 SER A CA 1
ATOM 1353 C C . SER A 1 166 ? -16.398 -8.783 35.460 1.00 52.78 166 SER A C 1
ATOM 1355 O O . SER A 1 166 ? -17.084 -8.647 36.469 1.00 52.78 166 SER A O 1
ATOM 1357 N N . GLU A 1 167 ? -16.058 -10.003 34.999 1.00 54.59 167 GLU A N 1
ATOM 1358 C CA . GLU A 1 167 ? -16.648 -11.244 35.562 1.00 54.59 167 GLU A CA 1
ATOM 1359 C C . GLU A 1 167 ? -15.720 -12.453 35.832 1.00 54.59 167 GLU A C 1
ATOM 1361 O O . GLU A 1 167 ? -15.934 -13.093 36.858 1.00 54.59 167 GLU A O 1
ATOM 1366 N N . SER A 1 168 ? -14.710 -12.837 35.027 1.00 53.50 168 SER A N 1
ATOM 1367 C CA . SER A 1 168 ? -13.828 -13.972 35.426 1.00 53.50 168 SER A CA 1
ATOM 1368 C C . SER A 1 168 ? -12.526 -14.129 34.620 1.00 53.50 168 SER A C 1
ATOM 1370 O O . SER A 1 168 ? -12.491 -13.886 33.415 1.00 53.50 168 SER A O 1
ATOM 1372 N N . ASN A 1 169 ? -11.466 -14.609 35.290 1.00 53.00 169 ASN A N 1
ATOM 1373 C CA . ASN A 1 169 ? -10.138 -14.893 34.715 1.00 53.00 169 ASN A CA 1
ATOM 1374 C C . ASN A 1 169 ? -10.056 -16.211 33.910 1.00 53.00 169 ASN A C 1
ATOM 1376 O O . ASN A 1 169 ? -9.104 -16.395 33.156 1.00 53.00 169 ASN A O 1
ATOM 1380 N N . ASP A 1 170 ? -11.037 -17.113 34.025 1.00 54.34 170 ASP A N 1
ATOM 1381 C CA . ASP A 1 170 ? -10.976 -18.459 33.418 1.00 54.34 170 ASP A CA 1
ATOM 1382 C C . ASP A 1 170 ? -11.364 -18.472 31.927 1.00 54.34 170 ASP A C 1
ATOM 1384 O O . ASP A 1 170 ? -11.004 -19.363 31.159 1.00 54.34 170 ASP A O 1
ATOM 1388 N N . SER A 1 171 ? -12.066 -17.433 31.468 1.00 57.69 171 SER A N 1
ATOM 1389 C CA . SER A 1 171 ? -12.503 -17.325 30.072 1.00 57.69 171 SER A CA 1
ATOM 1390 C C . SER A 1 171 ? -11.404 -16.920 29.082 1.00 57.69 171 SER A C 1
ATOM 1392 O O . SER A 1 171 ? -11.580 -17.100 27.876 1.00 57.69 171 SER A O 1
ATOM 1394 N N . PHE A 1 172 ? -10.274 -16.382 29.553 1.00 56.22 172 PHE A N 1
ATOM 1395 C CA . PHE A 1 172 ? -9.208 -15.883 28.677 1.00 56.22 172 PHE A CA 1
ATOM 1396 C C . PHE A 1 172 ? -8.564 -17.010 27.854 1.00 56.22 172 PHE A C 1
ATOM 1398 O O . PHE A 1 172 ? -8.396 -16.868 26.643 1.00 56.22 172 PHE A O 1
ATOM 1405 N N . ALA A 1 173 ? -8.297 -18.160 28.483 1.00 59.09 173 ALA A N 1
ATOM 1406 C CA . ALA A 1 173 ? -7.732 -19.333 27.812 1.00 59.09 173 ALA A CA 1
ATOM 1407 C C . ALA A 1 173 ? -8.708 -19.953 26.794 1.00 59.09 173 ALA A C 1
ATOM 1409 O O . ALA A 1 173 ? -8.302 -20.411 25.725 1.00 59.09 173 ALA A O 1
ATOM 1410 N N . GLN A 1 174 ? -10.010 -19.923 27.096 1.00 62.34 174 GLN A N 1
ATOM 1411 C CA . GLN A 1 174 ? -11.042 -20.450 26.204 1.00 62.34 174 G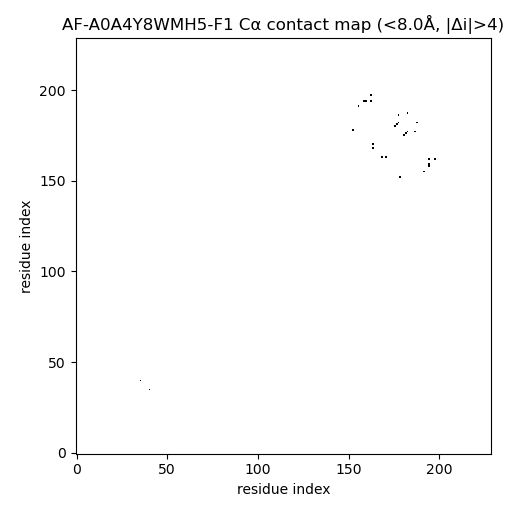LN A CA 1
ATOM 1412 C C . GLN A 1 174 ? -11.224 -19.567 24.960 1.00 62.34 174 GLN A C 1
ATOM 1414 O O . GLN A 1 174 ? -11.424 -20.079 23.861 1.00 62.34 174 GLN A O 1
ATOM 1419 N N . LEU A 1 175 ? -11.100 -18.245 25.102 1.00 63.25 175 LEU A N 1
ATOM 1420 C CA . LEU A 1 175 ? -11.136 -17.310 23.976 1.00 63.25 175 LEU A CA 1
ATOM 1421 C C . LEU A 1 175 ? -9.911 -17.410 23.081 1.00 63.25 175 LEU A C 1
ATOM 1423 O O . LEU A 1 175 ? -10.069 -17.393 21.862 1.00 63.25 175 LEU A O 1
ATOM 1427 N N . ASP A 1 176 ? -8.716 -17.540 23.655 1.00 61.44 176 ASP A N 1
ATOM 1428 C CA . ASP A 1 176 ? -7.499 -17.692 22.853 1.00 61.44 176 ASP A CA 1
ATOM 1429 C C . ASP A 1 176 ? -7.569 -18.958 21.990 1.00 61.44 176 ASP A C 1
ATOM 1431 O O . ASP A 1 176 ? -7.339 -18.913 20.784 1.00 61.44 176 ASP A O 1
ATOM 1435 N N . SER A 1 177 ? -8.056 -20.060 22.570 1.00 61.44 177 SER A N 1
ATOM 1436 C CA . SER A 1 177 ? -8.282 -21.315 21.849 1.00 61.44 177 SER A CA 1
ATOM 1437 C C . SER A 1 177 ? -9.330 -21.200 20.726 1.00 61.44 177 SER A C 1
ATOM 1439 O O . SER A 1 177 ? -9.146 -21.773 19.650 1.00 61.44 177 SER A O 1
ATOM 1441 N N . ILE A 1 178 ? -10.406 -20.424 20.910 1.00 64.31 178 ILE A N 1
ATOM 1442 C CA . ILE A 1 178 ? -11.431 -20.213 19.868 1.00 64.31 178 ILE A CA 1
ATOM 1443 C C . ILE A 1 178 ? -10.879 -19.401 18.687 1.00 64.31 178 ILE A C 1
ATOM 1445 O O . ILE A 1 178 ? -11.195 -19.705 17.535 1.00 64.31 178 ILE A O 1
ATOM 1449 N N . PHE A 1 179 ? -10.050 -18.387 18.946 1.00 61.47 179 PHE A N 1
ATOM 1450 C CA . PHE A 1 179 ? -9.482 -17.547 17.888 1.00 61.47 179 PHE A CA 1
ATOM 1451 C C . PHE A 1 179 ? -8.262 -18.179 17.198 1.00 61.47 179 PHE A C 1
ATOM 1453 O O . PHE A 1 179 ? -8.106 -17.990 15.991 1.00 61.47 179 PHE A O 1
ATOM 1460 N N . GLU A 1 180 ? -7.426 -18.935 17.919 1.00 62.91 180 GLU A N 1
ATOM 1461 C CA . GLU A 1 180 ? -6.226 -19.577 17.360 1.00 62.91 180 GLU A CA 1
ATOM 1462 C C . GLU A 1 180 ? -6.467 -21.003 16.844 1.00 62.91 180 GLU A C 1
ATOM 1464 O O . GLU A 1 180 ? -5.969 -21.356 15.778 1.00 62.91 180 GLU A O 1
ATOM 1469 N N . THR A 1 181 ? -7.215 -21.840 17.574 1.00 57.09 181 THR A N 1
ATOM 1470 C CA . THR A 1 181 ? -7.279 -23.297 17.322 1.00 57.09 181 THR A CA 1
ATOM 1471 C C . THR A 1 181 ? -8.569 -23.739 16.615 1.00 57.09 181 THR A C 1
ATOM 1473 O O . THR A 1 181 ? -8.542 -24.653 15.789 1.00 57.09 181 THR A O 1
ATOM 1476 N N . HIS A 1 182 ? -9.710 -23.092 16.886 1.00 54.47 182 HIS A N 1
ATOM 1477 C CA . HIS A 1 182 ? -11.028 -23.482 16.354 1.00 54.47 182 HIS A CA 1
ATOM 1478 C C . HIS A 1 182 ? -11.822 -22.301 15.771 1.00 54.47 182 HIS A C 1
ATOM 1480 O O . HIS A 1 182 ? -12.955 -22.020 16.173 1.00 54.47 182 HIS A O 1
ATOM 1486 N N . ARG A 1 183 ? -11.240 -21.642 14.759 1.00 56.50 183 ARG A N 1
ATOM 1487 C CA . ARG A 1 183 ? -11.895 -20.598 13.952 1.00 56.50 183 ARG A CA 1
ATOM 1488 C C . ARG A 1 183 ? -13.069 -21.186 13.151 1.00 56.50 183 ARG A C 1
ATOM 1490 O O . ARG A 1 183 ? -12.918 -21.536 11.984 1.00 56.50 183 ARG A O 1
ATOM 1497 N N . SER A 1 184 ? -14.239 -21.290 13.776 1.00 61.91 184 SER A N 1
ATOM 1498 C CA . SER A 1 184 ? -15.509 -21.609 13.117 1.00 61.91 184 SER A CA 1
ATOM 1499 C C . SER A 1 184 ? -16.378 -20.351 13.055 1.00 61.91 184 SER A C 1
ATOM 1501 O O . SER A 1 184 ? -16.508 -19.631 14.048 1.00 61.91 184 SER A O 1
ATOM 1503 N N . GLU A 1 185 ? -16.957 -20.071 11.887 1.00 64.38 185 GLU A N 1
ATOM 1504 C CA . GLU A 1 185 ? -17.824 -18.906 11.651 1.00 64.38 185 GLU A CA 1
ATOM 1505 C C . GLU A 1 185 ? -18.990 -18.863 12.655 1.00 64.38 185 GLU A C 1
ATOM 1507 O O . GLU A 1 185 ? -19.274 -17.818 13.242 1.00 64.38 185 GLU A O 1
ATOM 1512 N N . ASN A 1 186 ? -19.537 -20.035 12.990 1.00 68.38 186 ASN A N 1
ATOM 1513 C CA . ASN A 1 186 ? -20.594 -20.207 13.986 1.00 68.38 186 ASN A CA 1
ATOM 1514 C C . ASN A 1 186 ? -20.164 -19.772 15.398 1.00 68.38 186 ASN A C 1
ATOM 1516 O O . ASN A 1 186 ? -20.959 -19.202 16.143 1.00 68.38 186 ASN A O 1
ATOM 1520 N N . THR A 1 187 ? -18.907 -20.013 15.784 1.00 66.69 187 THR A N 1
ATOM 1521 C CA . THR A 1 187 ? -18.405 -19.641 17.118 1.00 66.69 187 THR A CA 1
ATOM 1522 C C . THR A 1 187 ? -18.230 -18.126 17.237 1.00 66.69 187 THR A C 1
ATOM 1524 O O . THR A 1 187 ? -18.503 -17.543 18.287 1.00 66.69 187 THR A O 1
ATOM 1527 N N . ILE A 1 188 ? -17.814 -17.471 16.147 1.00 68.06 188 ILE A N 1
ATOM 1528 C CA . ILE A 1 188 ? -17.674 -16.010 16.073 1.00 68.06 188 ILE A CA 1
ATOM 1529 C C . ILE A 1 188 ? -19.050 -15.336 16.128 1.00 68.06 188 ILE A C 1
ATOM 1531 O O . ILE A 1 188 ? -19.205 -14.331 16.826 1.00 68.06 188 ILE A O 1
ATOM 1535 N N . GLU A 1 189 ? -20.060 -15.890 15.451 1.00 71.88 189 GLU A N 1
ATOM 1536 C CA . GLU A 1 189 ? -21.433 -15.380 15.537 1.00 71.88 189 GLU A CA 1
ATOM 1537 C C . GLU A 1 189 ? -22.014 -15.505 16.947 1.00 71.88 189 GLU A C 1
ATOM 1539 O O . GLU A 1 189 ? -22.513 -14.516 17.486 1.00 71.88 189 GLU A O 1
ATOM 1544 N N . GLN A 1 190 ? -21.858 -16.662 17.597 1.00 72.06 190 GLN A N 1
ATOM 1545 C CA . GLN A 1 190 ? -22.308 -16.860 18.981 1.00 72.06 190 GLN A CA 1
ATOM 1546 C C . GLN A 1 190 ? -21.631 -15.887 19.959 1.00 72.06 190 GLN A C 1
ATOM 1548 O O . GLN A 1 190 ? -22.274 -15.347 20.863 1.00 72.06 190 GLN A O 1
ATOM 1553 N N . LEU A 1 191 ? -20.336 -15.615 19.775 1.00 70.44 191 LEU A N 1
ATOM 1554 C CA . LEU A 1 191 ? -19.613 -14.610 20.559 1.00 70.44 191 LEU A CA 1
ATOM 1555 C C . LEU A 1 191 ? -20.156 -13.198 20.318 1.00 70.44 191 LEU A C 1
ATOM 1557 O O . LEU A 1 191 ? -20.333 -12.432 21.267 1.00 70.44 191 LEU A O 1
ATOM 1561 N N . ARG A 1 192 ? -20.463 -12.853 19.066 1.00 72.94 192 ARG A N 1
ATOM 1562 C CA . ARG A 1 192 ? -21.037 -11.553 18.706 1.00 72.94 192 ARG A CA 1
ATOM 1563 C C . ARG A 1 192 ? -22.415 -11.348 19.325 1.00 72.94 192 ARG A C 1
ATOM 1565 O O . ARG A 1 192 ? -22.707 -10.252 19.809 1.00 72.94 192 ARG A O 1
ATOM 1572 N N . GLU A 1 193 ? -23.236 -12.389 19.349 1.00 76.38 193 GLU A N 1
ATOM 1573 C CA . GLU A 1 193 ? -24.560 -12.366 19.966 1.00 76.38 193 GLU A CA 1
ATOM 1574 C C . GLU A 1 193 ? -24.464 -12.179 21.486 1.00 76.38 193 GLU A C 1
ATOM 1576 O O . GLU A 1 193 ? -25.128 -11.298 22.037 1.00 76.38 193 GLU A O 1
ATOM 1581 N N . ARG A 1 194 ? -23.554 -12.898 22.161 1.00 75.69 194 ARG A N 1
ATOM 1582 C CA . ARG A 1 194 ? -23.296 -12.714 23.603 1.00 75.69 194 ARG A CA 1
ATOM 1583 C C . ARG A 1 194 ? -22.855 -11.293 23.949 1.00 75.69 194 ARG A C 1
ATOM 1585 O O . ARG A 1 194 ? -23.394 -10.709 24.886 1.00 75.69 194 ARG A O 1
ATOM 1592 N N . VAL A 1 195 ? -21.924 -10.718 23.183 1.00 72.38 195 VAL A N 1
ATOM 1593 C CA . VAL A 1 195 ? -21.466 -9.330 23.388 1.00 72.38 195 VAL A CA 1
ATOM 1594 C C . VAL A 1 195 ? -22.612 -8.342 23.187 1.00 72.38 195 VAL A C 1
ATOM 1596 O O . VAL A 1 195 ? -22.791 -7.429 23.989 1.00 72.38 195 VAL A O 1
ATOM 1599 N N . THR A 1 196 ? -23.419 -8.542 22.146 1.00 76.44 196 THR A N 1
ATOM 1600 C CA . THR A 1 196 ? -24.563 -7.668 21.853 1.00 76.44 196 THR A CA 1
ATOM 1601 C C . THR A 1 196 ? -25.603 -7.723 22.972 1.00 76.44 196 THR A C 1
ATOM 1603 O O . THR A 1 196 ? -26.121 -6.687 23.388 1.00 76.44 196 THR A O 1
ATOM 1606 N N . ASN A 1 197 ? -25.877 -8.915 23.504 1.00 81.12 197 ASN A N 1
ATOM 1607 C CA . ASN A 1 197 ? -26.840 -9.100 24.584 1.00 81.12 197 ASN A CA 1
ATOM 1608 C C . ASN A 1 197 ? -26.350 -8.478 25.905 1.00 81.12 197 ASN A C 1
ATOM 1610 O O . ASN A 1 197 ? -27.114 -7.809 26.600 1.00 81.12 197 ASN A O 1
ATOM 1614 N N . TYR A 1 198 ? -25.058 -8.607 26.215 1.00 75.62 198 TYR A N 1
ATOM 1615 C CA . TYR A 1 198 ? -24.456 -7.955 27.379 1.00 75.62 198 TYR A CA 1
ATOM 1616 C C . TYR A 1 198 ? -24.493 -6.431 27.282 1.00 75.62 198 TYR A C 1
ATOM 1618 O O . TYR A 1 198 ? -24.900 -5.762 28.226 1.00 75.62 198 TYR A O 1
ATOM 1626 N N . GLU A 1 199 ? -24.147 -5.854 26.133 1.00 76.50 199 GLU A N 1
ATOM 1627 C CA . GLU A 1 199 ? -24.235 -4.403 25.958 1.00 76.50 199 GLU A CA 1
ATOM 1628 C C . GLU A 1 199 ? -25.667 -3.879 26.047 1.00 76.50 199 GLU A C 1
ATOM 1630 O O . G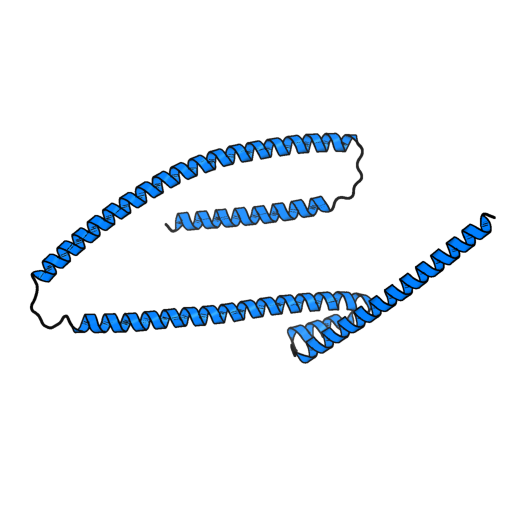LU A 1 199 ? -25.896 -2.791 26.577 1.00 76.50 199 GLU A O 1
ATOM 1635 N N . ALA A 1 200 ? -26.639 -4.651 25.559 1.00 80.69 200 ALA A N 1
ATOM 1636 C CA . ALA A 1 200 ? -28.047 -4.331 25.732 1.00 80.69 200 ALA A CA 1
ATOM 1637 C C . ALA A 1 200 ? -28.458 -4.377 27.215 1.00 80.69 200 ALA A C 1
ATOM 1639 O O . ALA A 1 200 ? -29.177 -3.487 27.672 1.00 80.69 200 ALA A O 1
ATOM 1640 N N . ALA A 1 201 ? -27.976 -5.360 27.981 1.00 79.31 201 ALA A N 1
ATOM 1641 C CA . ALA A 1 201 ? -28.216 -5.449 29.421 1.00 79.31 201 ALA A CA 1
ATOM 1642 C C . ALA A 1 201 ? -27.585 -4.270 30.183 1.00 79.31 201 ALA A C 1
ATOM 1644 O O . ALA A 1 201 ? -28.269 -3.619 30.974 1.00 79.31 201 ALA A O 1
ATOM 1645 N N . VAL A 1 202 ? -26.333 -3.923 29.873 1.00 77.44 202 VAL A N 1
ATOM 1646 C CA . VAL A 1 202 ? -25.625 -2.774 30.463 1.00 77.44 202 VAL A CA 1
ATOM 1647 C C . VAL A 1 202 ? -26.343 -1.460 30.149 1.00 77.44 202 VAL A C 1
ATOM 1649 O O . VAL A 1 202 ? -26.524 -0.632 31.039 1.00 77.44 202 VAL A O 1
ATOM 1652 N N . ARG A 1 203 ? -26.822 -1.266 28.911 1.00 79.38 203 ARG A N 1
ATOM 1653 C CA . ARG A 1 203 ? -27.616 -0.076 28.549 1.00 79.38 203 ARG A CA 1
ATOM 1654 C C . ARG A 1 203 ? -28.916 0.017 29.336 1.00 79.38 203 ARG A C 1
ATOM 1656 O O . ARG A 1 203 ? -29.228 1.087 29.846 1.00 79.38 203 ARG A O 1
ATOM 1663 N N . ARG A 1 204 ? -29.648 -1.092 29.481 1.00 82.06 204 ARG A N 1
ATOM 1664 C CA . ARG A 1 204 ? -30.876 -1.119 30.293 1.00 82.06 204 ARG A CA 1
ATOM 1665 C C . ARG A 1 204 ? -30.591 -0.776 31.750 1.00 82.06 204 ARG A C 1
ATOM 1667 O O . ARG A 1 204 ? -31.352 -0.033 32.358 1.00 82.06 204 ARG A O 1
ATOM 1674 N N . GLN A 1 205 ? -29.489 -1.274 32.303 1.00 74.81 205 GLN A N 1
ATOM 1675 C CA . GLN A 1 205 ? -29.094 -0.960 33.673 1.00 74.81 205 GLN A CA 1
ATOM 1676 C C . GLN A 1 205 ? -28.730 0.524 33.834 1.00 74.81 205 GLN A C 1
ATOM 1678 O O . GLN A 1 205 ? -29.147 1.146 34.808 1.00 74.81 205 GLN A O 1
ATOM 1683 N N . ALA A 1 206 ? -28.039 1.116 32.855 1.00 76.19 206 ALA A N 1
ATOM 1684 C CA . ALA A 1 206 ? -27.737 2.548 32.838 1.00 76.19 206 ALA A CA 1
ATOM 1685 C C . ALA A 1 206 ? -29.001 3.420 32.716 1.00 76.19 206 ALA A C 1
ATOM 1687 O O . ALA A 1 206 ? -29.126 4.417 33.422 1.00 76.19 206 ALA A O 1
ATOM 1688 N N . GLU A 1 207 ? -29.970 3.033 31.880 1.00 81.88 207 GLU A N 1
ATOM 1689 C CA . GLU A 1 207 ? -31.259 3.734 31.766 1.00 81.88 207 GLU A CA 1
ATOM 1690 C C . GLU A 1 207 ? -32.069 3.681 33.067 1.00 81.88 207 GLU A C 1
ATOM 1692 O O . GLU A 1 207 ? -32.656 4.686 33.474 1.00 81.88 207 GLU A O 1
ATOM 1697 N N . LEU A 1 208 ? -32.092 2.530 33.744 1.00 83.31 208 LEU A N 1
ATOM 1698 C CA . LEU A 1 208 ? -32.759 2.390 35.042 1.00 83.31 208 LEU A CA 1
ATOM 1699 C C . LEU A 1 208 ? -32.103 3.272 36.109 1.00 83.31 208 LEU A C 1
ATOM 1701 O O . LEU A 1 208 ? -32.805 3.934 36.874 1.00 83.31 208 LEU A O 1
ATOM 1705 N N . LEU A 1 209 ? -30.771 3.327 36.121 1.00 80.25 209 LEU A N 1
ATOM 1706 C CA . LEU A 1 209 ? -30.008 4.137 37.066 1.00 80.25 209 LEU A CA 1
ATOM 1707 C C . LEU A 1 209 ? -30.204 5.640 36.810 1.00 80.25 209 LEU A C 1
ATOM 1709 O O . LEU A 1 209 ? -30.399 6.406 37.753 1.00 80.25 209 LEU A O 1
ATOM 1713 N N . HIS A 1 210 ? -30.264 6.055 35.541 1.00 78.31 210 HIS A N 1
ATOM 1714 C CA . HIS A 1 210 ? -30.618 7.425 35.170 1.00 78.31 210 HIS A CA 1
ATOM 1715 C C . HIS A 1 210 ? -32.042 7.798 35.588 1.00 78.31 210 HIS A C 1
ATOM 1717 O O . HIS A 1 210 ? -32.238 8.869 36.162 1.00 78.31 210 HIS A O 1
ATOM 1723 N N . ARG A 1 211 ? -33.032 6.916 35.387 1.00 77.25 211 ARG A N 1
ATOM 1724 C CA . ARG A 1 211 ? -34.397 7.178 35.873 1.00 77.25 211 ARG A CA 1
ATOM 1725 C C . ARG A 1 211 ? -34.456 7.328 37.391 1.00 77.25 211 ARG A C 1
ATOM 1727 O O . ARG A 1 211 ? -35.173 8.201 37.871 1.00 77.25 211 ARG A O 1
ATOM 1734 N N . GLN A 1 212 ? -33.722 6.506 38.143 1.00 78.81 212 GLN A N 1
ATOM 1735 C CA . GLN A 1 212 ? -33.655 6.646 39.600 1.00 78.81 212 GLN A CA 1
ATOM 1736 C C . GLN A 1 212 ? -33.033 7.982 40.018 1.00 78.81 212 GLN A C 1
ATOM 1738 O O . GLN A 1 212 ? -33.563 8.641 40.910 1.00 78.81 212 GLN A O 1
ATOM 1743 N N . GLN A 1 213 ? -31.959 8.425 39.358 1.00 75.25 213 GLN A N 1
ATOM 1744 C CA . GLN A 1 213 ? -31.367 9.738 39.631 1.00 75.25 213 GLN A CA 1
ATOM 1745 C C . GLN A 1 213 ? -32.330 10.891 39.330 1.00 75.25 213 GLN A C 1
ATOM 1747 O O . GLN A 1 213 ? -32.420 11.823 40.125 1.00 75.25 213 GLN A O 1
ATOM 1752 N N . GLU A 1 214 ? -33.081 10.833 38.228 1.00 80.69 214 GLU A N 1
ATOM 1753 C CA . GLU A 1 214 ? -34.088 11.856 37.920 1.00 80.69 214 GLU A CA 1
ATOM 1754 C C . GLU A 1 214 ? -35.218 11.898 38.954 1.00 80.69 214 GLU A C 1
ATOM 1756 O O . GLU A 1 214 ? -35.682 12.981 39.312 1.00 80.69 214 GLU A O 1
ATOM 1761 N N . GLN A 1 215 ? -35.666 10.739 39.445 1.00 82.31 215 GLN A N 1
ATOM 1762 C CA . GLN A 1 215 ? -36.684 10.669 40.496 1.00 82.31 215 GLN A CA 1
ATOM 1763 C C . GLN A 1 215 ? -36.174 11.270 41.810 1.00 82.31 215 GLN A C 1
ATOM 1765 O O . GLN A 1 215 ? -36.855 12.114 42.387 1.00 82.31 215 GLN A O 1
ATOM 1770 N N . LEU A 1 216 ? -34.952 10.925 42.225 1.00 80.56 216 LEU A N 1
ATOM 1771 C CA . LEU A 1 216 ? -34.322 11.487 43.425 1.00 80.56 216 LEU A CA 1
ATOM 1772 C C . LEU A 1 216 ? -34.108 13.005 43.313 1.00 80.56 216 LEU A C 1
ATOM 1774 O O . LEU A 1 216 ? -34.376 13.736 44.262 1.00 80.56 216 LEU A O 1
ATOM 1778 N N . MET A 1 217 ? -33.688 13.497 42.143 1.00 80.69 217 MET A N 1
ATOM 1779 C CA . MET A 1 217 ? -33.549 14.935 41.877 1.00 80.69 217 MET A CA 1
ATOM 1780 C C . MET A 1 217 ? -34.891 15.669 41.986 1.00 80.69 217 MET A C 1
ATOM 1782 O O . MET A 1 217 ? -34.954 16.739 42.591 1.00 80.69 217 MET A O 1
ATOM 1786 N N . LYS A 1 218 ? -35.973 15.092 41.446 1.00 80.94 218 LYS A N 1
ATOM 1787 C CA . LYS A 1 218 ? -37.325 15.666 41.546 1.00 80.94 218 LYS A CA 1
ATOM 1788 C C . LYS A 1 218 ? -37.831 15.697 42.986 1.00 80.94 218 LYS A C 1
ATOM 1790 O O . LYS A 1 218 ? -38.338 16.729 43.420 1.00 80.94 218 LYS A O 1
ATOM 1795 N N . GLU A 1 219 ? -37.658 14.613 43.740 1.00 80.12 219 GLU A N 1
ATOM 1796 C CA . GLU A 1 219 ? -38.037 14.568 45.159 1.00 80.12 219 GLU A CA 1
ATOM 1797 C C . GLU A 1 219 ? -37.245 15.584 45.990 1.00 80.12 219 GLU A C 1
ATOM 1799 O O . GLU A 1 219 ? -37.811 16.286 46.830 1.00 80.12 219 GLU A O 1
ATOM 1804 N N . GLN A 1 220 ? -35.946 15.730 45.723 1.00 73.75 220 GLN A N 1
ATOM 1805 C CA . GLN A 1 220 ? -35.105 16.715 46.396 1.00 73.75 220 GLN A CA 1
ATOM 1806 C C . GLN A 1 220 ? -35.523 18.155 46.060 1.00 73.75 220 GLN A C 1
ATOM 1808 O O . GLN A 1 220 ? -35.539 19.018 46.943 1.00 73.75 220 GLN A O 1
ATOM 1813 N N . GLU A 1 221 ? -35.931 18.425 44.817 1.00 80.50 221 GLU A N 1
ATOM 1814 C CA . GLU A 1 221 ? -36.457 19.730 44.419 1.00 80.50 221 GLU A CA 1
ATOM 1815 C C . GLU A 1 221 ? -37.807 20.031 45.096 1.00 80.50 221 GLU A C 1
ATOM 1817 O O . GLU A 1 221 ? -37.995 21.129 45.628 1.00 80.50 221 GLU A O 1
ATOM 1822 N N . GLU A 1 222 ? -38.721 19.062 45.176 1.00 81.62 222 GLU A N 1
ATOM 1823 C CA . GLU A 1 222 ? -40.000 19.214 45.884 1.00 81.62 222 GLU A CA 1
ATOM 1824 C C . GLU A 1 222 ? -39.822 19.439 47.391 1.00 81.62 222 GLU A C 1
ATOM 1826 O O . GLU A 1 222 ? -40.472 20.319 47.968 1.00 81.62 222 GLU A O 1
ATOM 1831 N N . LEU A 1 223 ? -38.913 18.698 48.030 1.00 75.06 223 LEU A N 1
ATOM 1832 C CA . LEU A 1 223 ? -38.564 18.888 49.439 1.00 75.06 223 LEU A CA 1
ATOM 1833 C C . LEU A 1 223 ? -37.935 20.267 49.679 1.00 75.06 223 LEU A C 1
ATOM 1835 O O . LEU A 1 223 ? -38.299 20.943 50.643 1.00 75.06 223 LEU A O 1
ATOM 1839 N N . SER A 1 224 ? -37.058 20.735 48.784 1.00 73.56 224 SER A N 1
ATOM 1840 C CA . SER A 1 224 ? -36.467 22.079 48.873 1.00 73.56 224 SER A CA 1
ATOM 1841 C C . SER A 1 224 ? -37.510 23.195 48.727 1.00 73.56 224 SER A C 1
ATOM 1843 O O . SER A 1 224 ? -37.460 24.189 49.451 1.00 73.56 224 SER A O 1
ATOM 1845 N N . ARG A 1 225 ? -38.507 23.019 47.847 1.00 75.44 225 ARG A N 1
ATOM 1846 C CA . ARG A 1 225 ? -39.621 23.965 47.668 1.00 75.44 225 ARG A CA 1
ATOM 1847 C C . ARG A 1 225 ? -40.549 23.990 48.881 1.00 75.44 225 ARG A C 1
ATOM 1849 O O . ARG A 1 225 ? -41.056 25.059 49.214 1.00 75.44 225 ARG A O 1
ATOM 1856 N N . LYS A 1 226 ? -40.761 22.848 49.546 1.00 71.94 226 LYS A N 1
ATOM 1857 C CA . LYS A 1 226 ? -41.546 22.760 50.790 1.00 71.94 226 LYS A CA 1
ATOM 1858 C C . LYS A 1 226 ? -40.839 23.401 51.984 1.00 71.94 226 LYS A C 1
ATOM 1860 O O . LYS A 1 226 ? -41.505 24.084 52.742 1.00 71.94 226 LYS A O 1
ATOM 1865 N N . ASN A 1 227 ? -39.521 23.238 52.121 1.00 66.44 227 ASN A N 1
ATOM 1866 C CA . ASN A 1 227 ? -38.737 23.848 53.210 1.00 66.44 227 ASN A CA 1
ATOM 1867 C C . ASN A 1 227 ? -38.513 25.366 53.055 1.00 66.44 227 ASN A C 1
ATOM 1869 O O . ASN A 1 227 ? -38.017 26.010 53.973 1.00 66.44 227 ASN A O 1
ATOM 1873 N N . LYS A 1 228 ? -38.820 25.937 51.883 1.00 56.38 228 LYS A N 1
ATOM 1874 C CA . LYS A 1 228 ? -38.672 27.374 51.589 1.00 56.38 228 LYS A CA 1
ATOM 1875 C C . LYS A 1 228 ? -39.982 28.16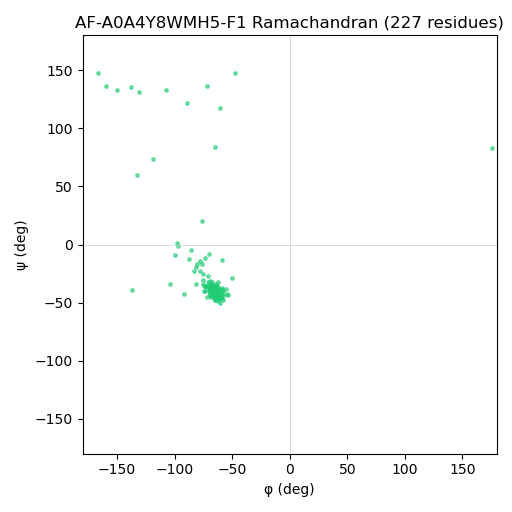6 51.753 1.00 56.38 228 LYS A C 1
ATOM 1877 O O . LYS A 1 228 ? -39.985 29.371 51.508 1.00 56.38 228 LYS A O 1
ATOM 1882 N N . ARG A 1 229 ? -41.081 27.495 52.111 1.00 47.91 229 ARG A N 1
ATOM 1883 C CA . ARG A 1 229 ? -42.353 28.102 52.532 1.00 47.91 229 ARG A CA 1
ATOM 1884 C C . ARG A 1 229 ? -42.445 28.089 54.048 1.00 47.91 229 ARG A C 1
ATOM 1886 O O . ARG A 1 229 ? -43.021 29.061 54.573 1.00 47.91 229 ARG A O 1
#

Sequence (229 aa):
MNDEFRTLLDLLEEVKQQNKEIKTSVANLEGRPNGTSTEVFEQELQALTKTLQMVLDDHIKRKKELTKVAIVLGKRIAEIKNGFANSTKASNEVVAKLEETQSTQTPSITKKYFLLDAKRWIQWAIWGILVLLVTGFFSWNIHLHKTNQSLKDYALRYRILRMQHSESNDSFAQLDSIFETHRSENTIEQLRERVTNYEAAVRRQAELLHRQQEQLMKEQEELSRKNKR

Solvent-accessible surface area (backbone atoms only — not comparable to full-atom values): 12838 Å² total; per-residue (Å²): 117,70,64,62,55,50,55,53,50,51,55,52,51,52,54,52,52,52,53,52,53,51,52,54,54,53,60,59,61,78,67,67,82,91,82,76,60,74,70,58,51,54,54,50,49,53,50,49,51,52,52,52,52,52,49,50,52,50,51,54,52,50,53,53,51,51,53,52,50,50,53,53,48,51,52,51,52,53,50,50,51,52,51,48,52,52,51,50,50,52,50,49,52,52,48,49,54,51,52,54,54,48,70,72,60,72,91,73,95,70,68,68,61,59,62,55,47,53,57,52,52,51,51,54,51,52,54,52,52,53,51,50,52,50,53,49,50,51,51,48,51,52,51,53,50,53,52,52,50,51,54,52,52,52,54,50,52,53,53,50,49,65,58,37,79,75,75,57,82,75,55,57,66,58,50,50,43,40,70,74,75,53,78,42,74,68,57,54,50,55,51,51,52,54,52,52,52,49,53,52,50,53,50,52,52,51,52,52,52,51,52,51,51,54,50,53,52,50,52,51,50,53,51,53,58,60,76,72,109

Foldseek 3Di:
DVVVVVVVVVVVVVVVVVVVVVVVVVVVVVPDDDDDDPVVVVVVVVVVVVVVVVVVVVVVVVVVVVVVVVVVVVVVVVVVVVVVVVVVVVVVVVVVVVVVVVVVDDDDDPPPVVVVVVVVVVVVVVVVVVVVVVVVVVVVVVVVVVVVVVVVLVVLVVLVCVVCVVPDPPCPVVSVCCVPPNPDPVVSVVSVVVSVVSVVVVVVVVVVVVVVVVVVVVVVVVVVVVVVD

Mean predicted aligned error: 22.24 Å

Radius of gyration: 36.45 Å; Cα contacts (8 Å, |Δi|>4): 14; chains: 1; bounding box: 66×58×106 Å

Secondary structure (DSSP, 8-state):
-HHHHHHHHHHHHHHHHHHHHHHHHHHHHTTPPS---HHHHHHHHHHHHHHHHHHHHHHHHHHHHHHHHHHHHHHHHHHHHHHHHHHHHHHHHHHHHHHHHHHH----TTTHHHHHHHHHHHHHHHHHHHHHHHHHHHHHHHHHHHHHHHHHHHHHHHHHHHHHTTT-STHHHHHHHHHHT---HHHHHHHHHHHHHHHHHHHHHHHHHHHHHHHHHHHHHHHHHHHT-